Protein AF-A0A528IJ45-F1 (afdb_monomer_lite)

Radius of gyration: 24.43 Å; chains: 1; bounding box: 48×57×63 Å

Secondary structure (DSSP, 8-state):
-EESS--SSHHHHHHHHTTTTTTSS----EE---HHHHHHHHHHHHHS---HHHHHHHHHHHHHHHHHHH-SS-HHHHHHHHTT------SSSHHHH--PPEEE-HHHHHHHHHHHHHTTS---HHHHHHHHTT---HHHHHTTGGGSTTTTTTTTS-HHHHHHHHHHHHHTTSEEE-TTTT--EEE-HHHHHHHHTSS--EEE------------PPPP-----TTHHHHHHHHHHHHHHHHHHHHTTS-HHHH--HHHHHHHH--

pLDDT: mean 82.72, std 15.96, range [31.3, 97.62]

Structure (mmCIF, N/CA/C/O backbone):
data_AF-A0A528IJ45-F1
#
_entry.id   AF-A0A528IJ45-F1
#
loop_
_atom_site.group_PDB
_atom_site.id
_atom_site.type_symbol
_atom_site.label_atom_id
_atom_site.label_alt_id
_atom_site.label_comp_id
_atom_site.label_asym_id
_atom_site.label_entity_id
_atom_site.label_seq_id
_atom_site.pdbx_PDB_ins_code
_atom_site.Cartn_x
_atom_site.Cartn_y
_atom_site.Cartn_z
_atom_site.occupancy
_atom_site.B_iso_or_equiv
_atom_site.auth_seq_id
_atom_site.auth_comp_id
_atom_site.auth_asym_id
_atom_site.auth_atom_id
_atom_site.pdbx_PDB_model_num
ATOM 1 N N . VAL A 1 1 ? 15.590 -10.851 -13.378 1.00 95.25 1 VAL A N 1
ATOM 2 C CA . VAL A 1 1 ? 16.044 -10.346 -12.056 1.00 95.25 1 VAL A CA 1
ATOM 3 C C . VAL A 1 1 ? 15.093 -10.894 -11.010 1.00 95.25 1 VAL A C 1
ATOM 5 O O . VAL A 1 1 ? 13.904 -10.967 -11.293 1.00 95.25 1 VAL A O 1
ATOM 8 N N . PHE A 1 2 ? 15.600 -11.357 -9.869 1.00 96.75 2 PHE A N 1
ATOM 9 C CA . PHE A 1 2 ? 14.773 -11.985 -8.840 1.00 96.75 2 PHE A CA 1
ATOM 10 C C . PHE A 1 2 ? 15.118 -11.388 -7.477 1.00 96.75 2 PHE A C 1
ATOM 12 O O . PHE A 1 2 ? 16.262 -11.489 -7.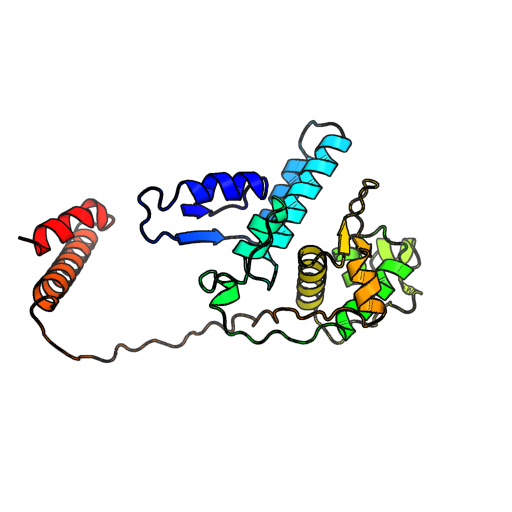037 1.00 96.75 2 PHE A O 1
ATOM 19 N N . HIS A 1 3 ? 14.132 -10.782 -6.829 1.00 95.75 3 HIS A N 1
ATOM 20 C CA . HIS A 1 3 ? 14.227 -10.220 -5.489 1.00 95.75 3 HIS A CA 1
ATOM 21 C C . HIS A 1 3 ? 13.614 -11.196 -4.490 1.00 95.75 3 HIS A C 1
ATOM 23 O O . HIS A 1 3 ? 12.405 -11.423 -4.496 1.00 95.75 3 HIS A O 1
ATOM 29 N N . THR A 1 4 ? 14.458 -11.791 -3.648 1.00 93.56 4 THR A N 1
ATOM 30 C CA . THR A 1 4 ? 14.029 -12.635 -2.519 1.00 93.56 4 THR A CA 1
ATOM 31 C C . THR A 1 4 ? 13.638 -11.825 -1.294 1.00 93.56 4 THR A C 1
ATOM 33 O O . THR A 1 4 ? 12.945 -12.341 -0.427 1.00 93.56 4 THR A O 1
ATOM 36 N N . ASP A 1 5 ? 14.072 -10.569 -1.251 1.00 88.75 5 ASP A N 1
ATOM 37 C CA . ASP A 1 5 ? 13.856 -9.636 -0.161 1.00 88.75 5 ASP A CA 1
ATOM 38 C C . ASP A 1 5 ? 13.344 -8.316 -0.730 1.00 88.75 5 ASP A C 1
ATOM 40 O O . ASP A 1 5 ? 13.743 -7.891 -1.821 1.00 88.75 5 ASP A O 1
ATOM 44 N N . LEU A 1 6 ? 12.487 -7.641 0.036 1.00 88.81 6 LEU A N 1
ATOM 45 C CA . LEU A 1 6 ? 11.930 -6.358 -0.366 1.00 88.81 6 LEU A CA 1
ATOM 46 C C . LEU A 1 6 ? 13.062 -5.321 -0.532 1.00 88.81 6 LEU A C 1
ATOM 48 O O . LEU A 1 6 ? 13.849 -5.159 0.410 1.00 88.81 6 LEU A O 1
ATOM 52 N N . PRO A 1 7 ? 13.161 -4.607 -1.669 1.00 91.31 7 PRO A N 1
ATOM 53 C CA . PRO A 1 7 ? 14.118 -3.514 -1.856 1.00 91.31 7 PRO A CA 1
ATOM 54 C C . PRO A 1 7 ? 13.969 -2.391 -0.821 1.00 91.31 7 PRO A C 1
ATOM 56 O O . PRO A 1 7 ? 12.972 -2.292 -0.110 1.00 91.31 7 PRO A O 1
ATOM 59 N N . GLY A 1 8 ? 14.972 -1.514 -0.725 1.00 86.06 8 GLY A N 1
ATOM 60 C CA . GLY A 1 8 ? 14.924 -0.373 0.203 1.00 86.06 8 GLY A CA 1
ATOM 61 C C . GLY A 1 8 ? 13.950 0.733 -0.220 1.00 86.06 8 GLY A C 1
ATOM 62 O O . GLY A 1 8 ? 13.530 1.536 0.612 1.00 86.06 8 GLY A O 1
ATOM 63 N N . SER A 1 9 ? 13.607 0.793 -1.508 1.00 88.75 9 SER A N 1
ATOM 64 C CA . SER A 1 9 ? 12.659 1.751 -2.072 1.00 88.75 9 SER A CA 1
ATOM 65 C C . SER A 1 9 ? 12.216 1.329 -3.478 1.00 88.75 9 SER A C 1
ATOM 67 O O . SER A 1 9 ? 12.785 0.406 -4.070 1.00 88.75 9 SER A O 1
ATOM 69 N N . LEU A 1 10 ? 11.214 2.021 -4.028 1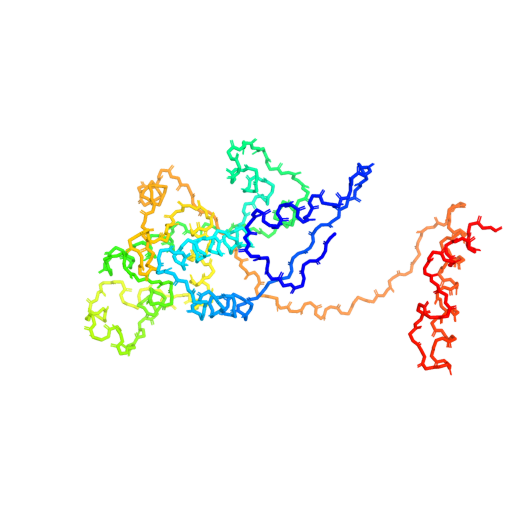.00 90.25 10 LEU A N 1
ATOM 70 C CA . LEU A 1 10 ? 10.745 1.785 -5.394 1.00 90.25 10 LEU A CA 1
ATOM 71 C C . LEU A 1 10 ? 11.790 2.191 -6.451 1.00 90.25 10 LEU A C 1
ATOM 73 O O . LEU A 1 10 ? 11.902 1.543 -7.488 1.00 90.25 10 LEU A O 1
ATOM 77 N N . GLU A 1 11 ? 12.608 3.208 -6.175 1.00 92.38 11 GLU A N 1
ATOM 78 C CA . GLU A 1 11 ? 13.719 3.626 -7.039 1.00 92.38 11 GLU A CA 1
ATOM 79 C C . GLU A 1 11 ? 14.812 2.569 -7.116 1.00 92.38 11 GLU A C 1
ATOM 81 O O . GLU A 1 11 ? 15.296 2.270 -8.208 1.00 92.38 11 GLU A O 1
ATOM 86 N N . ALA A 1 12 ? 15.190 1.993 -5.968 1.00 94.75 12 ALA A N 1
ATOM 87 C CA . ALA A 1 12 ? 16.155 0.901 -5.927 1.00 94.75 12 ALA A CA 1
ATOM 88 C C . ALA A 1 12 ? 15.645 -0.273 -6.768 1.00 94.75 12 ALA A C 1
ATOM 90 O O . ALA A 1 12 ? 16.346 -0.741 -7.666 1.00 94.75 12 ALA A O 1
ATOM 91 N N . TYR A 1 13 ? 14.377 -0.644 -6.569 1.00 95.75 13 TYR A N 1
ATOM 92 C CA . TYR A 1 13 ? 13.734 -1.681 -7.362 1.00 95.75 13 TYR A CA 1
ATOM 93 C C . TYR A 1 13 ? 13.775 -1.376 -8.866 1.00 95.75 13 TYR A C 1
ATOM 95 O O . TYR A 1 13 ? 14.201 -2.229 -9.644 1.00 95.75 13 TYR A O 1
ATOM 103 N N . TYR A 1 14 ? 13.410 -0.157 -9.282 1.00 95.12 14 TYR A N 1
ATOM 104 C CA . TYR A 1 14 ? 13.433 0.267 -10.687 1.00 95.12 14 TYR A CA 1
ATOM 105 C C . TYR A 1 14 ? 14.823 0.123 -11.323 1.00 95.12 14 TYR A C 1
ATOM 107 O O . TYR A 1 14 ? 14.972 -0.463 -12.398 1.00 95.12 14 TYR A O 1
ATOM 115 N N . GLN A 1 15 ? 15.857 0.609 -10.634 1.00 95.00 15 GLN A N 1
ATOM 116 C CA . GLN A 1 15 ? 17.243 0.533 -11.101 1.00 95.00 15 GLN A CA 1
ATOM 117 C C . GLN A 1 15 ? 17.748 -0.911 -11.197 1.00 95.00 15 GLN A C 1
ATOM 119 O O . GLN A 1 15 ? 18.498 -1.261 -12.111 1.00 95.00 15 GLN A O 1
ATOM 124 N N . GLU A 1 16 ? 17.350 -1.763 -10.255 1.00 96.38 16 GLU A N 1
ATOM 125 C CA . GLU A 1 16 ? 17.756 -3.165 -10.197 1.00 96.38 16 GLU A CA 1
ATOM 126 C C . GLU A 1 16 ? 17.096 -3.990 -11.304 1.00 96.38 16 GLU A C 1
ATOM 128 O O . GLU A 1 16 ? 17.794 -4.708 -12.029 1.00 96.38 16 GLU A O 1
ATOM 133 N N . ILE A 1 17 ? 15.779 -3.857 -11.500 1.00 96.06 17 ILE A N 1
ATOM 134 C CA . ILE A 1 17 ? 15.076 -4.584 -12.567 1.00 96.06 17 ILE A CA 1
ATOM 135 C C . ILE A 1 17 ? 15.474 -4.095 -13.962 1.00 96.06 17 ILE A C 1
ATOM 137 O O . ILE A 1 17 ? 15.534 -4.907 -14.882 1.00 96.06 17 ILE A O 1
ATOM 141 N N . GLY A 1 18 ? 15.848 -2.817 -14.116 1.00 93.62 18 GLY A N 1
ATOM 142 C CA . GLY A 1 18 ? 16.345 -2.239 -15.374 1.00 93.62 18 GLY A CA 1
ATOM 143 C C . GLY A 1 18 ? 17.693 -2.801 -15.856 1.00 93.62 18 GLY A C 1
ATOM 144 O O . GLY A 1 18 ? 18.189 -2.445 -16.927 1.00 93.62 18 GLY A O 1
ATOM 145 N N . ARG A 1 19 ? 18.325 -3.689 -15.079 1.00 94.88 19 ARG A N 1
ATOM 146 C CA . ARG A 1 19 ? 19.499 -4.464 -15.516 1.00 94.88 19 ARG A CA 1
ATOM 147 C C . ARG A 1 19 ? 19.116 -5.699 -16.335 1.00 94.88 19 ARG A C 1
ATOM 149 O O . ARG A 1 19 ? 19.976 -6.239 -17.028 1.00 94.88 19 ARG A O 1
ATOM 156 N N . ALA A 1 20 ? 17.864 -6.148 -16.259 1.00 95.81 20 ALA A N 1
ATOM 157 C CA . ALA A 1 20 ? 17.347 -7.254 -17.057 1.00 95.81 20 ALA A CA 1
ATOM 158 C C . ALA A 1 20 ? 17.106 -6.823 -18.515 1.00 95.81 20 ALA A C 1
ATOM 160 O O . ALA A 1 20 ? 16.725 -5.682 -18.759 1.00 95.81 20 ALA A O 1
ATOM 161 N N . GLY A 1 21 ? 17.299 -7.733 -19.477 1.00 93.62 21 GLY A N 1
ATOM 162 C CA . GLY A 1 21 ? 16.869 -7.522 -20.869 1.00 93.62 21 GLY A CA 1
ATOM 163 C C . GLY A 1 21 ? 17.519 -6.334 -21.587 1.00 93.62 21 GLY A C 1
ATOM 164 O O . GLY A 1 21 ? 16.913 -5.753 -22.482 1.00 93.62 21 GLY A O 1
ATOM 165 N N . ARG A 1 22 ? 18.748 -5.938 -21.213 1.00 94.88 22 ARG A N 1
ATOM 166 C CA . ARG A 1 22 ? 19.487 -4.838 -21.876 1.00 94.88 22 ARG A CA 1
ATOM 167 C C . ARG A 1 22 ? 19.817 -5.110 -23.344 1.00 94.88 22 ARG A C 1
ATOM 169 O O . ARG A 1 22 ? 20.128 -4.183 -24.081 1.00 94.88 22 ARG A O 1
ATOM 176 N N . ASP A 1 23 ? 19.756 -6.370 -23.749 1.00 94.88 23 ASP A N 1
ATOM 177 C CA . ASP A 1 23 ? 19.869 -6.819 -25.133 1.00 94.88 23 ASP A CA 1
ATOM 178 C C . ASP A 1 23 ? 18.540 -6.713 -25.908 1.00 94.88 23 ASP A C 1
ATOM 180 O O . ASP A 1 23 ? 18.471 -7.130 -27.062 1.00 94.88 23 ASP A O 1
ATOM 184 N N . GLY A 1 24 ? 17.484 -6.178 -25.284 1.00 91.94 24 GLY A N 1
ATOM 185 C CA . GLY A 1 24 ? 16.156 -6.014 -25.873 1.00 91.94 24 GLY A CA 1
ATOM 186 C C . GLY A 1 24 ? 15.321 -7.295 -25.914 1.00 91.94 24 GLY A C 1
ATOM 187 O O . GLY A 1 24 ? 14.182 -7.257 -26.380 1.00 91.94 24 GLY A O 1
ATOM 188 N N . ARG A 1 25 ? 15.847 -8.430 -25.434 1.00 94.06 25 ARG A N 1
ATOM 189 C CA . ARG A 1 25 ? 15.087 -9.683 -25.361 1.00 94.06 25 ARG A CA 1
ATOM 190 C C . ARG A 1 25 ? 14.122 -9.676 -24.179 1.00 94.06 25 ARG A C 1
ATOM 192 O O . ARG A 1 25 ? 14.297 -8.940 -23.207 1.00 94.06 25 ARG A O 1
ATOM 199 N N . ALA A 1 26 ? 13.106 -10.535 -24.262 1.00 94.69 26 ALA A N 1
ATOM 200 C CA . ALA A 1 26 ? 12.165 -10.741 -23.171 1.00 94.69 26 ALA A CA 1
ATOM 201 C C . ALA A 1 26 ? 12.910 -11.130 -21.885 1.00 94.69 26 ALA A C 1
ATOM 203 O O . ALA A 1 26 ? 13.757 -12.024 -21.882 1.00 94.69 26 ALA A O 1
ATOM 204 N N . ALA A 1 27 ? 12.584 -10.445 -20.794 1.00 96.44 27 ALA A N 1
ATOM 205 C CA . ALA A 1 27 ? 13.147 -10.702 -19.483 1.00 96.44 27 ALA A CA 1
ATOM 206 C C . ALA A 1 27 ? 12.077 -10.510 -18.411 1.00 96.44 27 ALA A C 1
ATOM 208 O O . ALA A 1 27 ? 11.167 -9.694 -18.560 1.00 96.44 27 ALA A O 1
ATOM 209 N N . GLU A 1 28 ? 12.221 -11.243 -17.312 1.00 95.75 28 GLU A N 1
ATOM 210 C CA . GLU A 1 28 ? 11.284 -11.200 -16.195 1.00 95.75 28 GLU A CA 1
ATOM 211 C C . GLU A 1 28 ? 11.932 -10.595 -14.948 1.00 95.75 28 GLU A C 1
ATOM 213 O O . GLU A 1 28 ? 13.121 -10.801 -14.652 1.00 95.75 28 GLU A O 1
ATOM 218 N N . ALA A 1 29 ? 11.119 -9.850 -14.203 1.00 96.56 29 ALA A N 1
ATOM 219 C CA . ALA A 1 29 ? 11.428 -9.358 -12.874 1.00 96.56 29 ALA A CA 1
ATOM 220 C C . ALA A 1 29 ? 10.426 -9.961 -11.889 1.00 96.56 29 ALA A C 1
ATOM 222 O O . ALA A 1 29 ? 9.222 -9.770 -12.040 1.00 96.56 29 ALA A O 1
ATOM 223 N N . HIS A 1 30 ? 10.935 -10.689 -10.900 1.00 95.12 30 HIS A N 1
ATOM 224 C CA . HIS A 1 30 ? 10.135 -11.318 -9.850 1.00 95.12 30 HIS A CA 1
ATOM 225 C C . HIS A 1 30 ? 10.503 -10.709 -8.504 1.00 95.12 30 HIS A C 1
ATOM 227 O O . HIS A 1 30 ? 11.689 -10.565 -8.212 1.00 95.12 30 HIS A O 1
ATOM 233 N N . MET A 1 31 ? 9.503 -10.398 -7.680 1.00 93.81 31 MET A N 1
ATOM 234 C CA . MET A 1 31 ? 9.696 -9.980 -6.293 1.00 93.81 31 MET A CA 1
ATOM 235 C C . MET A 1 31 ? 8.847 -10.847 -5.375 1.00 93.81 31 MET A C 1
ATOM 237 O O . MET A 1 31 ? 7.629 -10.927 -5.533 1.00 93.81 31 MET A O 1
ATOM 241 N N . LEU A 1 32 ? 9.498 -11.468 -4.398 1.00 90.56 32 LEU A N 1
ATOM 242 C CA . LEU A 1 32 ? 8.826 -12.079 -3.264 1.00 90.56 32 LEU A CA 1
ATOM 243 C C . LEU A 1 32 ? 8.774 -11.066 -2.124 1.00 90.56 32 LEU A C 1
ATOM 245 O O . LEU A 1 32 ? 9.764 -10.403 -1.824 1.00 90.56 32 LEU A O 1
ATOM 249 N N . PHE A 1 33 ? 7.609 -10.951 -1.495 1.00 86.00 33 PHE A N 1
ATOM 250 C CA . PHE A 1 33 ? 7.453 -10.168 -0.281 1.00 86.00 33 PHE A CA 1
ATOM 251 C C . PHE A 1 33 ? 6.409 -10.805 0.629 1.00 86.00 33 PHE A C 1
ATOM 253 O O . PHE A 1 33 ? 5.433 -11.412 0.179 1.00 86.00 33 PHE A O 1
ATOM 260 N N . GLY A 1 34 ? 6.604 -10.638 1.928 1.00 79.38 34 GLY A N 1
ATOM 261 C CA . GLY A 1 34 ? 5.646 -11.022 2.944 1.00 79.38 34 GLY A CA 1
ATOM 262 C C . GLY A 1 34 ? 5.571 -10.017 4.085 1.00 79.38 34 GLY A C 1
ATOM 263 O O . GLY A 1 34 ? 6.391 -9.112 4.241 1.00 79.38 34 GLY A O 1
ATOM 264 N N . LEU A 1 35 ? 4.580 -10.219 4.955 1.00 70.88 35 LEU A N 1
ATOM 265 C CA . LEU A 1 35 ? 4.408 -9.404 6.162 1.00 70.88 35 LEU A CA 1
ATOM 266 C C . LEU A 1 35 ? 5.621 -9.482 7.108 1.00 70.88 35 LEU A C 1
ATOM 268 O O . LEU A 1 35 ? 5.845 -8.555 7.886 1.00 70.88 35 LEU A O 1
ATOM 272 N N . GLY A 1 36 ? 6.380 -10.584 7.062 1.00 73.12 36 GLY A N 1
ATOM 273 C CA . GLY A 1 36 ? 7.638 -10.743 7.797 1.00 73.12 36 GLY A CA 1
ATOM 274 C C . GLY A 1 36 ? 8.696 -9.742 7.336 1.00 73.12 36 GLY A C 1
ATOM 275 O O . GLY A 1 36 ? 9.225 -9.001 8.163 1.00 73.12 36 GLY A O 1
ATOM 276 N N . ASP A 1 37 ? 8.914 -9.645 6.024 1.00 81.75 37 ASP A N 1
ATOM 277 C CA . ASP A 1 37 ? 9.911 -8.753 5.415 1.00 81.75 37 ASP A CA 1
ATOM 278 C C . ASP A 1 37 ? 9.572 -7.288 5.678 1.00 81.75 37 ASP A C 1
ATOM 280 O O . ASP A 1 37 ? 10.433 -6.499 6.063 1.00 81.75 37 ASP A O 1
ATOM 284 N N . ILE A 1 38 ? 8.287 -6.938 5.561 1.00 79.25 38 ILE A N 1
ATOM 285 C CA . ILE A 1 38 ? 7.789 -5.593 5.871 1.00 79.25 38 ILE A CA 1
ATOM 286 C C . ILE A 1 38 ? 8.085 -5.231 7.330 1.00 79.25 38 ILE A C 1
ATOM 288 O O . ILE A 1 38 ? 8.553 -4.129 7.618 1.00 79.25 38 ILE A O 1
ATOM 292 N N . ARG A 1 39 ? 7.819 -6.150 8.266 1.00 75.19 39 ARG A N 1
ATOM 293 C CA . ARG A 1 39 ? 8.072 -5.924 9.695 1.00 75.19 39 ARG A CA 1
ATOM 294 C C . ARG A 1 39 ? 9.562 -5.751 9.976 1.00 75.19 39 ARG A C 1
ATOM 296 O O . ARG A 1 39 ? 9.922 -4.816 10.683 1.00 75.19 39 ARG A O 1
ATOM 303 N N . MET A 1 40 ? 10.399 -6.621 9.413 1.00 82.25 40 MET A N 1
ATOM 304 C CA . MET A 1 40 ? 11.854 -6.537 9.548 1.00 82.25 40 MET A CA 1
ATOM 305 C C . MET A 1 40 ? 12.393 -5.217 8.993 1.00 82.25 40 MET A C 1
ATOM 307 O O . MET A 1 40 ? 13.176 -4.548 9.657 1.00 82.25 40 MET A O 1
ATOM 311 N N . ARG A 1 41 ? 11.920 -4.786 7.818 1.00 85.12 41 ARG A N 1
ATOM 312 C CA . ARG A 1 41 ? 12.311 -3.505 7.215 1.00 85.12 41 ARG A CA 1
ATOM 313 C C . ARG A 1 41 ? 11.930 -2.306 8.077 1.00 85.12 41 ARG A C 1
ATOM 315 O O . ARG A 1 41 ? 12.752 -1.411 8.234 1.00 85.12 41 ARG A O 1
ATOM 322 N N . ARG A 1 42 ? 10.725 -2.291 8.656 1.00 81.19 42 ARG A N 1
ATOM 323 C CA . ARG A 1 42 ? 10.323 -1.229 9.595 1.00 81.19 42 ARG A CA 1
ATOM 324 C C . ARG A 1 42 ? 11.227 -1.195 10.823 1.00 81.19 42 ARG A C 1
ATOM 326 O O . ARG A 1 42 ? 11.688 -0.119 11.174 1.00 81.19 42 ARG A O 1
ATOM 333 N N . LEU A 1 43 ? 11.524 -2.360 11.405 1.00 80.00 43 LEU A N 1
ATOM 334 C CA . LEU A 1 43 ? 12.428 -2.460 12.551 1.00 80.00 43 LEU A CA 1
ATOM 335 C C . LEU A 1 43 ? 13.813 -1.896 12.217 1.00 80.00 43 LEU A C 1
ATOM 337 O O . LEU A 1 43 ? 14.330 -1.086 12.970 1.00 80.00 43 LEU A O 1
ATOM 341 N N . PHE A 1 44 ? 14.376 -2.242 11.056 1.00 88.62 44 PHE A N 1
ATOM 342 C CA . PHE A 1 44 ? 15.667 -1.698 10.629 1.00 88.62 44 PHE A CA 1
ATOM 343 C C . PHE A 1 44 ? 15.661 -0.175 10.463 1.00 88.62 44 PHE A C 1
ATOM 345 O O . PHE A 1 44 ? 16.646 0.466 10.809 1.00 88.62 44 PHE A O 1
ATOM 352 N N . ILE A 1 45 ? 14.567 0.409 9.963 1.00 85.56 45 ILE A N 1
ATOM 353 C CA . ILE A 1 45 ? 14.421 1.872 9.873 1.00 85.56 45 ILE A CA 1
ATOM 354 C C . ILE A 1 45 ? 14.338 2.498 11.275 1.00 85.56 45 ILE A C 1
ATOM 356 O O . ILE A 1 45 ? 14.882 3.576 11.516 1.00 85.56 45 ILE A O 1
ATOM 360 N N . ASP A 1 46 ? 13.650 1.837 12.205 1.00 81.81 46 ASP A N 1
ATOM 361 C CA . ASP A 1 46 ? 13.477 2.329 13.572 1.00 81.81 46 ASP A CA 1
ATOM 362 C C . ASP A 1 46 ? 14.764 2.215 14.405 1.00 81.81 46 ASP A C 1
ATOM 364 O O . ASP A 1 46 ? 15.048 3.122 15.191 1.00 81.81 46 ASP A O 1
ATOM 368 N N . ASP A 1 47 ? 15.561 1.167 14.187 1.00 89.69 47 ASP A N 1
ATOM 369 C CA . ASP A 1 47 ? 16.845 0.918 14.858 1.00 89.69 47 ASP A CA 1
ATOM 370 C C . ASP A 1 47 ? 18.001 1.754 14.281 1.00 89.69 47 ASP A C 1
ATOM 372 O O . ASP A 1 47 ? 19.049 1.883 14.914 1.00 89.69 47 ASP A O 1
ATOM 376 N N . GLU A 1 48 ? 17.831 2.344 13.094 1.00 90.88 48 GLU A N 1
ATOM 377 C CA . GLU A 1 48 ? 18.846 3.188 12.463 1.00 90.88 48 GLU A CA 1
ATOM 378 C C . GLU A 1 48 ? 19.188 4.394 13.356 1.00 90.88 48 GLU A C 1
ATOM 380 O O . GLU A 1 48 ? 18.297 5.082 13.860 1.00 90.88 48 GLU A O 1
ATOM 385 N N . ASP A 1 49 ? 20.471 4.704 13.553 1.00 93.75 49 ASP A N 1
ATOM 386 C CA . ASP A 1 49 ? 20.880 5.910 14.286 1.00 93.75 49 ASP A CA 1
ATOM 387 C C . ASP A 1 49 ? 20.779 7.143 13.376 1.00 93.75 49 ASP A C 1
ATOM 389 O O . ASP A 1 49 ? 21.759 7.653 12.833 1.00 93.75 49 ASP A O 1
ATOM 393 N N . ALA A 1 50 ? 19.541 7.569 13.129 1.00 91.75 50 ALA A N 1
ATOM 394 C CA . ALA A 1 50 ? 19.216 8.664 12.230 1.00 91.75 50 ALA A CA 1
ATOM 395 C C . ALA A 1 50 ? 18.196 9.633 12.855 1.00 91.75 50 ALA A C 1
ATOM 397 O O . ALA A 1 50 ? 17.330 9.219 13.636 1.00 91.75 50 ALA A O 1
ATOM 398 N N . PRO A 1 51 ? 18.224 10.927 12.475 1.00 92.12 51 PRO A N 1
ATOM 399 C CA . PRO A 1 51 ? 17.222 11.891 12.916 1.00 92.12 51 PRO A CA 1
ATOM 400 C C . PRO A 1 51 ? 15.801 11.425 12.584 1.00 92.12 51 PRO A C 1
ATOM 402 O O . PRO A 1 51 ? 15.565 10.821 11.536 1.00 92.12 51 PRO A O 1
ATOM 405 N N . ALA A 1 52 ? 14.825 11.787 13.422 1.00 77.69 52 ALA A N 1
ATOM 406 C CA . ALA A 1 52 ? 13.426 11.382 13.243 1.00 77.69 52 ALA A CA 1
ATOM 407 C C . ALA A 1 52 ? 12.878 11.702 11.840 1.00 77.69 52 ALA A C 1
ATOM 409 O O . ALA A 1 52 ? 12.112 10.931 11.271 1.00 77.69 52 ALA A O 1
ATOM 410 N N . GLU A 1 53 ? 13.297 12.819 11.244 1.00 78.62 53 GLU A N 1
ATOM 411 C CA . GLU A 1 53 ? 12.911 13.185 9.881 1.00 78.62 53 GLU A CA 1
ATOM 412 C C . GLU A 1 53 ? 13.441 12.212 8.818 1.00 78.62 53 GLU A C 1
ATOM 414 O O . GLU A 1 53 ? 12.727 11.886 7.871 1.00 78.62 53 GLU A O 1
ATOM 419 N N . HIS A 1 54 ? 14.663 11.704 8.989 1.00 82.50 54 HIS A N 1
ATOM 420 C CA . HIS A 1 54 ? 15.227 10.695 8.100 1.00 82.50 54 HIS A CA 1
ATOM 421 C C . HIS A 1 54 ? 14.414 9.400 8.172 1.00 82.50 54 HIS A C 1
ATOM 423 O O . HIS A 1 54 ? 13.982 8.897 7.134 1.00 82.50 54 HIS A O 1
ATOM 429 N N . LYS A 1 55 ? 14.131 8.920 9.390 1.00 78.06 55 LYS A N 1
ATOM 430 C CA . LYS A 1 55 ? 13.307 7.723 9.614 1.00 78.06 55 LYS A CA 1
ATOM 431 C C . LYS A 1 55 ? 11.925 7.866 8.986 1.00 78.06 55 LYS A C 1
ATOM 433 O O . LYS A 1 55 ? 11.463 6.960 8.302 1.00 78.06 55 LYS A O 1
ATOM 438 N N . ARG A 1 56 ? 11.291 9.037 9.126 1.00 71.69 56 ARG A N 1
ATOM 439 C CA . ARG A 1 56 ? 10.002 9.337 8.474 1.00 71.69 56 ARG A CA 1
ATOM 440 C C . ARG A 1 56 ? 10.067 9.207 6.957 1.00 71.69 56 ARG A C 1
ATOM 442 O O . ARG A 1 56 ? 9.198 8.571 6.369 1.00 71.69 56 ARG A O 1
ATOM 449 N N . ARG A 1 57 ? 11.100 9.768 6.318 1.00 76.69 57 ARG A N 1
ATOM 450 C CA . ARG A 1 57 ? 11.291 9.624 4.865 1.00 76.69 57 ARG A CA 1
ATOM 451 C C . ARG A 1 57 ? 11.536 8.170 4.463 1.00 76.69 57 ARG A C 1
ATOM 453 O O . ARG A 1 57 ? 11.014 7.733 3.442 1.00 76.69 57 ARG A O 1
ATOM 460 N N . ALA A 1 58 ? 12.309 7.422 5.249 1.00 81.31 58 ALA A N 1
ATOM 461 C CA . ALA A 1 58 ? 12.571 6.009 4.994 1.00 81.31 58 ALA A CA 1
ATOM 462 C C . ALA A 1 58 ? 11.295 5.156 5.098 1.00 81.31 58 ALA A C 1
ATOM 464 O O . ALA A 1 58 ? 11.028 4.370 4.189 1.00 81.31 58 ALA A O 1
ATOM 465 N N . HIS A 1 59 ? 10.466 5.378 6.125 1.00 76.12 59 HIS A N 1
ATOM 466 C CA . HIS A 1 59 ? 9.137 4.764 6.233 1.00 76.12 59 HIS A CA 1
ATOM 467 C C . HIS A 1 59 ? 8.256 5.118 5.036 1.00 76.12 59 HIS A C 1
ATOM 469 O O . HIS A 1 59 ? 7.708 4.216 4.416 1.00 76.12 59 HIS A O 1
ATOM 475 N N . GLY A 1 60 ? 8.210 6.391 4.630 1.00 70.38 60 GLY A N 1
ATOM 476 C CA . GLY A 1 60 ? 7.447 6.811 3.451 1.00 70.38 60 GLY A CA 1
ATOM 477 C C . GLY A 1 60 ? 7.863 6.084 2.165 1.00 70.38 60 GLY A C 1
ATOM 478 O O . GLY A 1 60 ? 7.008 5.627 1.413 1.00 70.38 60 GLY A O 1
ATOM 479 N N . ARG A 1 61 ? 9.170 5.897 1.927 1.00 80.69 61 ARG A N 1
ATOM 480 C CA . ARG A 1 61 ? 9.665 5.118 0.773 1.00 80.69 61 ARG A CA 1
ATOM 481 C C . ARG A 1 61 ? 9.281 3.643 0.848 1.00 80.69 61 ARG A C 1
ATOM 483 O O . ARG A 1 61 ? 8.902 3.063 -0.169 1.00 80.69 61 ARG A O 1
ATOM 490 N N . LEU A 1 62 ? 9.394 3.041 2.032 1.00 82.06 62 LEU A N 1
ATOM 491 C CA . LEU A 1 62 ? 8.975 1.661 2.259 1.00 82.06 62 LEU A CA 1
ATOM 492 C C . LEU A 1 62 ? 7.476 1.506 1.989 1.00 82.06 62 LEU A C 1
ATOM 494 O O . LEU A 1 62 ? 7.063 0.562 1.325 1.00 82.06 62 LEU A O 1
ATOM 498 N N . ASP A 1 63 ? 6.671 2.452 2.452 1.00 72.12 63 ASP A N 1
ATOM 499 C CA . ASP A 1 63 ? 5.230 2.436 2.261 1.00 72.12 63 ASP A CA 1
ATOM 500 C C . ASP A 1 63 ? 4.828 2.595 0.787 1.00 72.12 63 ASP A C 1
ATOM 502 O O . ASP A 1 63 ? 3.946 1.878 0.316 1.00 72.12 63 ASP A O 1
ATOM 506 N N . THR A 1 64 ? 5.522 3.443 0.023 1.00 77.62 64 THR A N 1
ATOM 507 C CA . THR A 1 64 ? 5.370 3.514 -1.440 1.00 77.62 64 THR A CA 1
ATOM 508 C C . THR A 1 64 ? 5.671 2.170 -2.104 1.00 77.62 64 THR A C 1
ATOM 510 O O . THR A 1 64 ? 4.921 1.723 -2.972 1.00 77.62 64 THR A O 1
ATOM 513 N N . LEU A 1 65 ? 6.756 1.502 -1.701 1.00 88.00 65 LEU A N 1
ATOM 514 C CA . LEU A 1 65 ? 7.130 0.198 -2.246 1.00 88.00 65 LEU A CA 1
ATOM 515 C C . LEU A 1 65 ? 6.104 -0.887 -1.891 1.00 88.00 65 LEU A C 1
ATOM 517 O O . LEU A 1 65 ? 5.747 -1.698 -2.742 1.00 88.00 65 LEU A O 1
ATOM 521 N N . ILE A 1 66 ? 5.588 -0.876 -0.662 1.00 82.44 66 ILE A N 1
ATOM 522 C CA . ILE A 1 66 ? 4.489 -1.752 -0.236 1.00 82.44 66 ILE A CA 1
ATOM 523 C C . ILE A 1 66 ? 3.249 -1.483 -1.095 1.00 82.44 66 ILE A C 1
ATOM 525 O O . ILE A 1 66 ? 2.670 -2.420 -1.642 1.00 82.44 66 ILE A O 1
ATOM 529 N N . GLY A 1 67 ? 2.902 -0.212 -1.310 1.00 77.38 67 GLY A N 1
ATOM 530 C CA . GLY A 1 67 ? 1.815 0.178 -2.203 1.00 77.38 67 GLY A CA 1
ATOM 531 C C . GLY A 1 67 ? 2.008 -0.357 -3.625 1.00 77.38 67 GLY A C 1
ATOM 532 O O . GLY A 1 67 ? 1.086 -0.927 -4.208 1.00 77.38 67 GLY A O 1
ATOM 533 N N . TYR A 1 68 ? 3.225 -0.275 -4.166 1.00 87.44 68 TYR A N 1
ATOM 534 C CA . TYR A 1 68 ? 3.559 -0.879 -5.456 1.00 87.44 68 TYR A CA 1
ATOM 535 C C . TYR A 1 68 ? 3.346 -2.396 -5.471 1.00 87.44 68 TYR A C 1
ATOM 537 O O . TYR A 1 68 ? 2.841 -2.914 -6.464 1.00 87.44 68 TYR A O 1
ATOM 545 N N . CYS A 1 69 ? 3.703 -3.107 -4.400 1.00 86.56 69 CYS A N 1
ATOM 546 C CA . CYS A 1 69 ? 3.546 -4.561 -4.303 1.00 86.56 69 CYS A CA 1
ATOM 547 C C . CYS A 1 69 ? 2.073 -4.984 -4.207 1.00 86.56 69 CYS A C 1
ATOM 549 O O . CYS A 1 69 ? 1.678 -6.027 -4.731 1.00 86.56 69 CYS A O 1
ATOM 551 N N . GLU A 1 70 ? 1.238 -4.152 -3.594 1.00 79.81 70 GLU A N 1
ATOM 552 C CA . GLU A 1 70 ? -0.133 -4.512 -3.222 1.00 79.81 70 GLU A CA 1
ATOM 553 C C . GLU A 1 70 ? -1.196 -3.927 -4.148 1.00 79.81 70 GLU A C 1
ATOM 555 O O . GLU A 1 70 ? -2.351 -4.339 -4.088 1.00 79.81 70 GLU A O 1
ATOM 560 N N . THR A 1 71 ? -0.820 -3.002 -5.031 1.00 80.38 71 THR A N 1
ATOM 561 C CA . THR A 1 71 ? -1.732 -2.445 -6.032 1.00 80.38 71 THR A CA 1
ATOM 562 C C . THR A 1 71 ? -2.328 -3.527 -6.931 1.00 80.38 71 THR A C 1
ATOM 564 O O . THR A 1 71 ? -1.653 -4.475 -7.335 1.00 80.38 71 THR A O 1
ATOM 567 N N . ALA A 1 72 ? -3.593 -3.335 -7.291 1.00 79.94 72 ALA A N 1
ATOM 568 C CA . ALA A 1 72 ? -4.288 -4.117 -8.306 1.00 79.94 72 ALA A CA 1
ATOM 569 C C . ALA A 1 72 ? -4.130 -3.518 -9.721 1.00 79.94 72 ALA A C 1
ATOM 571 O O . ALA A 1 72 ? -4.550 -4.122 -10.701 1.00 79.94 72 ALA A O 1
ATOM 572 N N . GLN A 1 73 ? -3.535 -2.325 -9.839 1.00 82.56 73 GLN A N 1
ATOM 573 C CA . GLN A 1 73 ? -3.326 -1.644 -11.120 1.00 82.56 73 GLN A CA 1
ATOM 574 C C . GLN A 1 73 ? -2.106 -2.201 -11.861 1.00 82.56 73 GLN A C 1
ATOM 576 O O . GLN A 1 73 ? -1.238 -2.843 -11.272 1.00 82.56 73 GLN A O 1
ATOM 581 N N . CYS A 1 74 ? -1.987 -1.910 -13.157 1.00 90.12 74 CYS A N 1
ATOM 582 C CA . CYS A 1 74 ? -0.813 -2.283 -13.944 1.00 90.12 74 CYS A CA 1
ATOM 583 C C . CYS A 1 74 ? 0.490 -1.831 -13.259 1.00 90.12 74 CYS A C 1
ATOM 585 O O . CYS A 1 74 ? 0.712 -0.635 -13.045 1.00 90.12 74 CYS A O 1
ATOM 587 N N . ARG A 1 75 ? 1.401 -2.778 -12.998 1.00 93.31 75 ARG A N 1
ATOM 588 C CA . ARG A 1 75 ? 2.704 -2.504 -12.370 1.00 93.31 75 ARG A CA 1
ATOM 589 C C . ARG A 1 75 ? 3.484 -1.423 -13.114 1.00 93.31 75 ARG A C 1
ATOM 591 O O . ARG A 1 75 ? 4.076 -0.555 -12.486 1.00 93.31 75 ARG A O 1
ATOM 598 N N . ARG A 1 76 ? 3.473 -1.455 -14.453 1.00 94.75 76 ARG A N 1
ATOM 599 C CA . ARG A 1 76 ? 4.187 -0.473 -15.286 1.00 94.75 76 ARG A CA 1
ATOM 600 C C . ARG A 1 76 ? 3.595 0.927 -15.148 1.00 94.75 76 ARG A C 1
ATOM 602 O O . ARG A 1 76 ? 4.358 1.879 -15.092 1.00 94.75 76 ARG A O 1
ATOM 609 N N . GLN A 1 77 ? 2.270 1.049 -15.077 1.00 92.06 77 GLN A N 1
ATOM 610 C CA . GLN A 1 77 ? 1.625 2.353 -14.908 1.00 92.06 77 GLN A CA 1
ATOM 611 C C . GLN A 1 77 ? 2.012 2.988 -13.575 1.00 92.06 77 GLN A C 1
ATOM 613 O O . GLN A 1 77 ? 2.385 4.152 -13.554 1.00 92.06 77 GLN A O 1
ATOM 618 N N . ILE A 1 78 ? 1.986 2.216 -12.485 1.00 88.56 78 ILE A N 1
ATOM 619 C CA . ILE A 1 78 ? 2.392 2.712 -11.164 1.00 88.56 78 ILE A CA 1
ATOM 620 C C . ILE A 1 78 ? 3.873 3.093 -11.153 1.00 88.56 78 ILE A C 1
ATOM 622 O O . ILE A 1 78 ? 4.233 4.160 -10.667 1.00 88.56 78 ILE A O 1
ATOM 626 N N . LEU A 1 79 ? 4.727 2.235 -11.712 1.00 92.50 79 LEU A N 1
ATOM 627 C CA . LEU A 1 79 ? 6.170 2.450 -11.732 1.00 92.50 79 LEU A CA 1
ATOM 628 C C . LEU A 1 79 ? 6.558 3.699 -12.532 1.00 92.50 79 LEU A C 1
ATOM 630 O O . LEU A 1 79 ? 7.363 4.484 -12.055 1.00 92.50 79 LEU A O 1
ATOM 634 N N . LEU A 1 80 ? 5.968 3.904 -13.712 1.00 89.88 80 LEU A N 1
ATOM 635 C CA . LEU A 1 80 ? 6.196 5.100 -14.531 1.00 89.88 80 LEU A CA 1
ATOM 636 C C . LEU A 1 80 ? 5.552 6.344 -13.905 1.00 89.88 80 LEU A C 1
ATOM 638 O O . LEU A 1 80 ? 6.191 7.391 -13.825 1.00 89.88 80 LEU A O 1
ATOM 642 N N . GLY A 1 81 ? 4.341 6.205 -13.359 1.00 84.69 81 GLY A N 1
ATOM 643 C CA . GLY A 1 81 ? 3.639 7.282 -12.661 1.00 84.69 81 GLY A CA 1
ATOM 644 C C . GLY A 1 81 ? 4.422 7.820 -11.467 1.00 84.69 81 GLY A C 1
ATOM 645 O O . GLY A 1 81 ? 4.429 9.026 -11.237 1.00 84.69 81 GLY A O 1
ATOM 646 N N . TYR A 1 82 ? 5.154 6.952 -10.761 1.00 83.31 82 TYR A N 1
ATOM 647 C CA . TYR A 1 82 ? 6.064 7.358 -9.690 1.00 83.31 82 TYR A CA 1
ATOM 648 C C . TYR A 1 82 ? 7.145 8.345 -10.161 1.00 83.31 82 TYR A C 1
ATOM 650 O O . TYR A 1 82 ? 7.519 9.250 -9.418 1.00 83.31 82 TYR A O 1
ATOM 658 N N . PHE A 1 83 ? 7.610 8.213 -11.405 1.00 85.75 83 PHE A N 1
ATOM 659 C CA . PHE A 1 83 ? 8.591 9.109 -12.026 1.00 85.75 83 PHE A CA 1
ATOM 660 C C . PHE A 1 83 ? 7.949 10.252 -12.831 1.00 85.75 83 PHE A C 1
ATOM 662 O O . PHE A 1 83 ? 8.643 10.960 -13.557 1.00 85.75 83 PHE A O 1
ATOM 669 N N . GLY A 1 84 ? 6.636 10.465 -12.690 1.00 81.44 84 GLY A N 1
ATOM 670 C CA . GLY A 1 84 ? 5.904 11.519 -13.394 1.00 81.44 84 GLY A CA 1
ATOM 671 C C . GLY A 1 84 ? 5.555 11.184 -14.846 1.00 81.44 84 GLY A C 1
ATOM 672 O O . GLY A 1 84 ? 5.132 12.067 -15.590 1.00 81.44 84 GLY A O 1
ATOM 673 N N . GLU A 1 85 ? 5.702 9.925 -15.260 1.00 88.62 85 GLU A N 1
ATOM 674 C CA . GLU A 1 85 ? 5.362 9.462 -16.604 1.00 88.62 85 GLU A CA 1
ATOM 675 C C . GLU A 1 85 ? 3.973 8.812 -16.637 1.00 88.62 85 GLU A C 1
ATOM 677 O O . GLU A 1 85 ? 3.616 7.991 -15.792 1.00 88.62 85 GLU A O 1
ATOM 682 N N . SER A 1 86 ? 3.176 9.144 -17.653 1.00 86.44 86 SER A N 1
ATOM 683 C CA . SER A 1 86 ? 1.874 8.507 -17.875 1.00 86.44 86 SER A CA 1
ATOM 684 C C . SER A 1 86 ? 2.002 7.329 -18.838 1.00 86.44 86 SER A C 1
ATOM 686 O O . SER A 1 86 ? 2.749 7.382 -19.814 1.00 86.44 86 SER A O 1
ATOM 688 N N . ALA A 1 87 ? 1.265 6.250 -18.575 1.00 89.81 87 ALA A N 1
ATOM 689 C CA . ALA A 1 87 ? 1.263 5.068 -19.426 1.00 89.81 87 ALA A CA 1
ATOM 690 C C . ALA A 1 87 ? -0.111 4.399 -19.448 1.00 89.81 87 ALA A C 1
ATOM 692 O O . ALA A 1 87 ? -0.878 4.495 -18.491 1.00 89.81 87 ALA A O 1
ATOM 693 N N . MET A 1 88 ? -0.394 3.668 -20.525 1.00 92.88 88 MET A N 1
ATOM 694 C CA . MET A 1 88 ? -1.532 2.747 -20.608 1.00 92.88 88 MET A CA 1
ATOM 695 C C . MET A 1 88 ? -1.205 1.407 -19.916 1.00 92.88 88 MET A C 1
ATOM 697 O O . MET A 1 88 ? -0.026 1.121 -19.658 1.00 92.88 88 MET A O 1
ATOM 701 N N . PRO A 1 89 ? -2.206 0.561 -19.596 1.00 91.94 89 PRO A N 1
ATOM 702 C CA . PRO A 1 89 ? -1.960 -0.774 -19.051 1.00 91.94 89 PRO A CA 1
ATOM 703 C C . PRO A 1 89 ? -1.039 -1.583 -19.973 1.00 91.94 89 PRO A C 1
ATOM 705 O O . PRO A 1 89 ? -1.179 -1.540 -21.192 1.00 91.94 89 PRO A O 1
ATOM 708 N N . CYS A 1 90 ? -0.066 -2.305 -19.410 1.00 94.44 90 CYS A N 1
ATOM 709 C CA . CYS A 1 90 ? 1.035 -2.850 -20.209 1.00 94.44 90 CYS A CA 1
ATOM 710 C C . CYS A 1 90 ? 0.741 -4.197 -20.869 1.00 94.44 90 CYS A C 1
ATOM 712 O O . CYS A 1 90 ? 1.530 -4.619 -21.710 1.00 94.44 90 CYS A O 1
ATOM 714 N N . GLY A 1 91 ? -0.308 -4.906 -20.440 1.00 94.12 91 GLY A N 1
ATOM 715 C CA . GLY A 1 91 ? -0.632 -6.245 -20.941 1.00 94.12 91 GLY A CA 1
ATOM 716 C C . GLY A 1 91 ? 0.409 -7.331 -20.625 1.00 94.12 91 GLY A C 1
ATOM 717 O O . GLY A 1 91 ? 0.290 -8.429 -21.144 1.00 94.12 91 GLY A O 1
ATOM 718 N N . ASN A 1 92 ? 1.434 -7.038 -19.810 1.00 95.62 92 ASN A N 1
ATOM 719 C CA . ASN A 1 92 ? 2.602 -7.914 -19.623 1.00 95.62 92 ASN A CA 1
ATOM 720 C C . ASN A 1 92 ? 3.152 -7.940 -18.181 1.00 95.62 92 ASN A C 1
ATOM 722 O O . ASN A 1 92 ? 4.295 -8.325 -17.955 1.00 95.62 92 ASN A O 1
ATOM 726 N N . CYS A 1 93 ? 2.393 -7.456 -17.197 1.00 94.69 93 CYS A N 1
ATOM 727 C CA . CYS A 1 93 ? 2.721 -7.635 -15.778 1.00 94.69 93 CYS A CA 1
ATOM 728 C C . CYS A 1 93 ? 1.726 -8.596 -15.138 1.00 94.69 93 CYS A C 1
ATOM 730 O O . CYS A 1 93 ? 0.641 -8.791 -15.681 1.00 94.69 93 CYS A O 1
ATOM 732 N N . ASP A 1 94 ? 2.073 -9.146 -13.979 1.00 91.31 94 ASP A N 1
ATOM 733 C CA . ASP A 1 94 ? 1.212 -10.038 -13.201 1.00 91.31 94 ASP A CA 1
ATOM 734 C C . ASP A 1 94 ? -0.212 -9.485 -13.049 1.00 91.31 94 ASP A C 1
ATOM 736 O O . ASP A 1 94 ? -1.162 -10.190 -13.353 1.00 91.31 94 ASP A O 1
ATOM 740 N N . ASN A 1 95 ? -0.372 -8.199 -12.729 1.00 88.19 95 ASN A N 1
ATOM 741 C CA . ASN A 1 95 ? -1.699 -7.584 -12.606 1.00 88.19 95 ASN A CA 1
ATOM 742 C C . ASN A 1 95 ? -2.469 -7.455 -13.932 1.00 88.19 95 ASN A C 1
ATOM 744 O O . ASN A 1 95 ? -3.691 -7.447 -13.920 1.00 88.19 95 ASN A O 1
ATOM 748 N N . CYS A 1 96 ? -1.789 -7.325 -15.076 1.00 89.06 96 CYS A N 1
ATOM 749 C CA . CYS A 1 96 ? -2.464 -7.305 -16.380 1.00 89.06 96 CYS A CA 1
ATOM 750 C C . CYS A 1 96 ? -2.776 -8.713 -16.905 1.00 89.06 96 CYS A C 1
ATOM 752 O O . CYS A 1 96 ? -3.638 -8.854 -17.767 1.00 89.06 96 CYS A O 1
ATOM 754 N N . LEU A 1 97 ? -2.028 -9.720 -16.449 1.00 90.00 97 LEU A N 1
ATOM 755 C CA . LEU A 1 97 ? -2.163 -11.112 -16.876 1.00 90.00 97 LEU A CA 1
ATOM 756 C C . LEU A 1 97 ? -3.113 -11.906 -15.966 1.00 90.00 97 LEU A C 1
ATOM 758 O O . LEU A 1 97 ? -3.705 -12.891 -16.408 1.00 90.00 97 LEU A O 1
ATOM 762 N N . ASP A 1 98 ? -3.261 -11.489 -14.708 1.00 80.56 98 ASP A N 1
ATOM 763 C CA . ASP A 1 98 ? -4.197 -12.064 -13.750 1.00 80.56 98 ASP A CA 1
ATOM 764 C C . ASP A 1 98 ? -5.639 -11.689 -14.121 1.00 80.56 98 ASP A C 1
ATOM 766 O O . ASP A 1 98 ? -6.011 -10.520 -14.166 1.00 80.56 98 ASP A O 1
ATOM 770 N N . GLN A 1 99 ? -6.457 -12.707 -14.386 1.00 68.38 99 GLN A N 1
ATOM 771 C CA . GLN A 1 99 ? -7.873 -12.559 -14.732 1.00 68.38 99 GLN A CA 1
ATOM 772 C C . GLN A 1 99 ? -8.781 -12.565 -13.494 1.00 68.38 99 GLN A C 1
ATOM 774 O O . GLN A 1 99 ? -10.005 -12.630 -13.633 1.00 68.38 99 GLN A O 1
ATOM 779 N N . THR A 1 100 ? -8.210 -12.555 -12.282 1.00 71.81 100 THR A N 1
ATOM 780 C CA . THR A 1 100 ? -8.993 -12.493 -11.046 1.00 71.81 100 THR A CA 1
ATOM 781 C C . THR A 1 100 ? -9.879 -11.248 -11.086 1.00 71.81 100 THR A C 1
ATOM 783 O O . THR A 1 100 ? -9.360 -10.137 -11.202 1.00 71.81 100 THR A O 1
ATOM 786 N N . PRO A 1 101 ? -11.210 -11.403 -10.986 1.00 66.12 101 PRO A N 1
ATOM 787 C CA . PRO A 1 101 ? -12.106 -10.267 -11.053 1.00 66.12 101 PRO A CA 1
ATOM 788 C C . PRO A 1 101 ? -11.823 -9.320 -9.889 1.00 66.12 101 PRO A C 1
ATOM 790 O O . PRO A 1 101 ? -11.714 -9.735 -8.730 1.00 66.12 101 PRO A O 1
ATOM 793 N N . HIS A 1 102 ? -11.722 -8.034 -10.205 1.00 78.38 102 HIS A N 1
ATOM 794 C CA . HIS A 1 102 ? -11.756 -7.006 -9.184 1.00 78.38 102 HIS A CA 1
ATOM 795 C C . HIS A 1 102 ? -13.174 -6.925 -8.619 1.00 78.38 102 HIS A C 1
ATOM 797 O O . HIS A 1 102 ? -14.152 -6.955 -9.369 1.00 78.38 102 HIS A O 1
ATOM 803 N N . ALA A 1 103 ? -13.283 -6.831 -7.299 1.00 83.00 103 ALA A N 1
ATOM 804 C CA . ALA A 1 103 ? -14.548 -6.517 -6.658 1.00 83.00 103 ALA A CA 1
ATOM 805 C C . ALA A 1 103 ? -14.686 -5.000 -6.526 1.00 83.00 103 ALA A C 1
ATOM 807 O O . ALA A 1 103 ? -13.694 -4.289 -6.336 1.00 83.00 103 ALA A O 1
ATOM 808 N N . ASP A 1 104 ? -15.924 -4.521 -6.600 1.00 88.00 104 ASP A N 1
ATOM 809 C CA . ASP A 1 104 ? -16.273 -3.197 -6.095 1.00 88.00 104 ASP A CA 1
ATOM 810 C C . ASP A 1 104 ? -15.969 -3.156 -4.591 1.00 88.00 104 ASP A C 1
ATOM 812 O O . ASP A 1 104 ? -16.389 -4.044 -3.846 1.00 88.00 104 ASP A O 1
ATOM 816 N N . GLY A 1 105 ? -15.171 -2.174 -4.174 1.00 90.25 105 GLY A N 1
ATOM 817 C CA . GLY A 1 105 ? -14.801 -1.952 -2.779 1.00 90.25 105 GLY A CA 1
ATOM 818 C C . GLY A 1 105 ? -15.237 -0.597 -2.246 1.00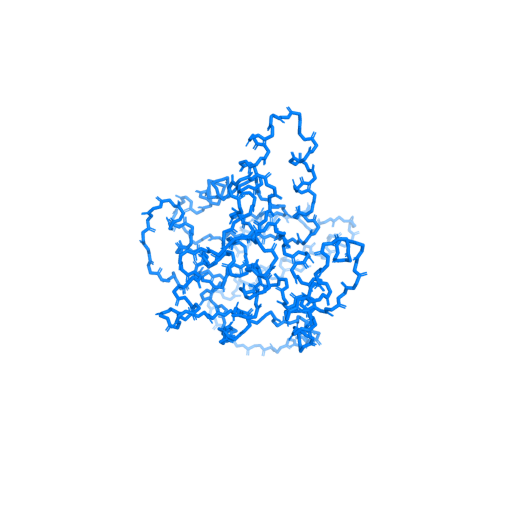 90.25 105 GLY A C 1
ATOM 819 O O . GLY A 1 105 ? -14.733 -0.182 -1.204 1.00 90.25 105 GLY A O 1
ATOM 820 N N . GLU A 1 106 ? -16.100 0.141 -2.948 1.00 92.75 106 GLU A N 1
ATOM 821 C CA . GLU A 1 106 ? -16.510 1.483 -2.530 1.00 92.75 106 GLU A CA 1
ATOM 822 C C . GLU A 1 106 ? -17.199 1.482 -1.160 1.00 92.75 106 GLU A C 1
ATOM 824 O O . GLU A 1 106 ? -16.969 2.376 -0.341 1.00 92.75 106 GLU A O 1
ATOM 829 N N . GLY A 1 107 ? -18.037 0.475 -0.889 1.00 93.44 107 GLY A N 1
ATOM 830 C CA . GLY A 1 107 ? -18.722 0.324 0.395 1.00 93.44 107 GLY A CA 1
ATOM 831 C C . GLY A 1 107 ? -17.733 0.152 1.547 1.00 93.44 107 GLY A C 1
ATOM 832 O O . GLY A 1 107 ? -17.757 0.901 2.526 1.00 93.44 107 GLY A O 1
ATOM 833 N N . GLU A 1 108 ? -16.809 -0.789 1.402 1.00 94.69 108 GLU A N 1
ATOM 834 C CA . GLU A 1 108 ? -15.738 -1.041 2.357 1.00 94.69 108 GLU A CA 1
ATOM 835 C C . GLU A 1 108 ? -14.798 0.160 2.509 1.00 94.69 108 GLU A C 1
ATOM 837 O O . GLU A 1 108 ? -14.392 0.482 3.627 1.00 94.69 108 GLU A O 1
ATOM 842 N N . ALA A 1 109 ? -14.481 0.860 1.418 1.00 95.31 109 ALA A N 1
ATOM 843 C CA . ALA A 1 109 ? -13.659 2.063 1.455 1.00 95.31 109 ALA A CA 1
ATOM 844 C C . ALA A 1 109 ? -14.313 3.162 2.303 1.00 95.31 109 ALA A C 1
ATOM 846 O O . ALA A 1 109 ? -13.654 3.736 3.170 1.00 95.31 109 ALA A O 1
ATOM 847 N N . ARG A 1 110 ? -15.624 3.399 2.144 1.00 95.94 110 ARG A N 1
ATOM 848 C CA . ARG A 1 110 ? -16.374 4.359 2.975 1.00 95.94 110 ARG A CA 1
ATOM 849 C C . ARG A 1 110 ? -16.370 3.967 4.457 1.00 95.94 110 ARG A C 1
ATOM 851 O O . ARG A 1 110 ? -16.222 4.843 5.309 1.00 95.94 110 ARG A O 1
ATOM 858 N N . ILE A 1 111 ? -16.466 2.672 4.776 1.00 96.75 111 ILE A N 1
ATOM 859 C CA . ILE A 1 111 ? -16.349 2.165 6.158 1.00 96.75 111 ILE A CA 1
ATOM 860 C C . ILE A 1 111 ? -14.959 2.477 6.738 1.00 96.75 111 ILE A C 1
ATOM 862 O O . ILE A 1 111 ? -14.850 2.983 7.858 1.00 96.75 111 ILE A O 1
ATOM 866 N N . VAL A 1 112 ? -13.894 2.233 5.968 1.00 97.12 112 VAL A N 1
ATOM 867 C CA . VAL A 1 112 ? -12.517 2.561 6.368 1.00 97.12 112 VAL A CA 1
ATOM 868 C C . VAL A 1 112 ? -12.347 4.068 6.575 1.00 97.12 112 VAL A C 1
ATOM 870 O O . VAL A 1 112 ? -11.796 4.485 7.594 1.00 97.12 112 VAL A O 1
ATOM 873 N N . PHE A 1 113 ? -12.839 4.893 5.649 1.00 97.19 113 PHE A N 1
ATOM 874 C CA . PHE A 1 113 ? -12.741 6.352 5.735 1.00 97.19 113 PHE A CA 1
ATOM 875 C C . PHE A 1 113 ? -13.476 6.905 6.954 1.00 97.19 113 PHE A C 1
ATOM 877 O O . PHE A 1 113 ? -12.931 7.755 7.655 1.00 97.19 113 PHE A O 1
ATOM 884 N N . ALA A 1 114 ? -14.665 6.382 7.266 1.00 96.94 114 ALA A N 1
ATOM 885 C CA . ALA A 1 114 ? -15.401 6.764 8.466 1.00 96.94 114 ALA A CA 1
ATOM 886 C C . ALA A 1 114 ? -14.591 6.486 9.744 1.00 96.94 114 ALA A C 1
ATOM 888 O O . ALA A 1 114 ? -14.498 7.356 10.612 1.00 96.94 114 ALA A O 1
ATOM 889 N N . ALA A 1 115 ? -13.945 5.320 9.838 1.00 97.25 115 ALA A N 1
ATOM 890 C CA . ALA A 1 115 ? -13.098 4.978 10.978 1.00 97.25 115 ALA A CA 1
ATOM 891 C C . ALA A 1 115 ? -11.843 5.867 11.064 1.00 97.25 115 ALA A C 1
ATOM 893 O O . ALA A 1 115 ? -11.472 6.316 12.152 1.00 97.25 115 ALA A O 1
ATOM 894 N N . ILE A 1 116 ? -11.198 6.160 9.932 1.00 95.44 116 ILE A N 1
ATOM 895 C CA . ILE A 1 116 ? -10.025 7.047 9.865 1.00 95.44 116 ILE A CA 1
ATOM 896 C C . ILE A 1 116 ? -10.391 8.471 10.305 1.00 95.44 116 ILE A C 1
ATOM 898 O O . ILE A 1 116 ? -9.734 9.026 11.188 1.00 95.44 116 ILE A O 1
ATOM 902 N N . ALA A 1 117 ? -11.488 9.022 9.784 1.00 95.19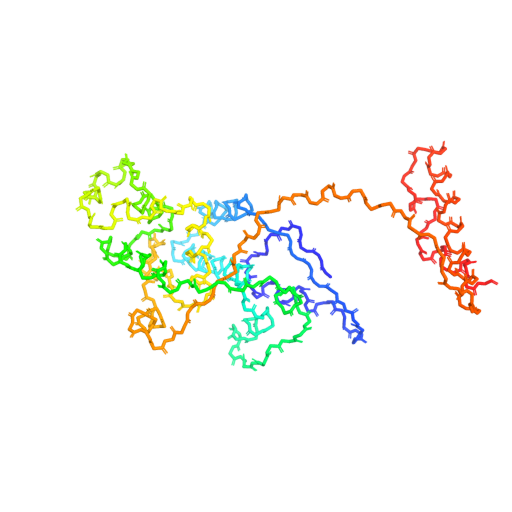 117 ALA A N 1
ATOM 903 C CA . ALA A 1 117 ? -11.964 10.355 10.140 1.00 95.19 117 ALA A CA 1
ATOM 904 C C . ALA A 1 117 ? -12.365 10.447 11.625 1.00 95.19 117 ALA A C 1
ATOM 906 O O . ALA A 1 117 ? -11.939 11.359 12.330 1.00 95.19 117 ALA A O 1
ATOM 907 N N . GLN A 1 118 ? -13.120 9.469 12.142 1.00 95.88 118 GLN A N 1
ATOM 908 C CA . GLN A 1 118 ? -13.566 9.448 13.546 1.00 95.88 118 GLN A CA 1
ATOM 909 C C . GLN A 1 118 ? -12.422 9.245 14.549 1.00 95.88 118 GLN A C 1
ATOM 911 O O . GLN A 1 118 ? -12.533 9.656 15.702 1.00 95.88 118 GLN A O 1
ATOM 916 N N . THR A 1 119 ? -11.317 8.631 14.122 1.00 93.56 119 THR A N 1
ATOM 917 C CA . THR A 1 119 ? -10.095 8.504 14.934 1.00 93.56 119 THR A CA 1
ATOM 918 C C . THR A 1 119 ? -9.123 9.673 14.729 1.00 93.56 119 THR A C 1
ATOM 920 O O . THR A 1 119 ? -8.034 9.684 15.304 1.00 93.56 119 THR A O 1
ATOM 923 N N . GLY A 1 120 ? -9.514 10.685 13.949 1.00 91.12 120 GLY A N 1
ATOM 924 C CA . GLY A 1 120 ? -8.770 11.928 13.768 1.00 91.12 120 GLY A CA 1
ATOM 925 C C . GLY A 1 120 ? -7.537 11.814 12.874 1.00 91.12 120 GLY A C 1
ATOM 926 O O . GLY A 1 120 ? -6.607 12.589 13.073 1.00 91.12 120 GLY A O 1
ATOM 927 N N . GLU A 1 121 ? -7.504 10.848 11.947 1.00 90.69 121 GLU A N 1
ATOM 928 C CA . GLU A 1 121 ? -6.453 10.690 10.920 1.00 90.69 121 GLU A CA 1
ATOM 929 C C . GLU A 1 121 ? -5.019 10.548 11.473 1.00 90.69 121 GLU A C 1
ATOM 931 O O . GLU A 1 121 ? -4.038 11.001 10.892 1.00 90.69 121 GLU A O 1
ATOM 936 N N . ARG A 1 122 ? -4.881 9.922 12.649 1.00 84.12 122 ARG A N 1
ATOM 937 C CA . ARG A 1 122 ? -3.599 9.807 13.385 1.00 84.12 122 ARG A CA 1
ATOM 938 C C . ARG A 1 122 ? -3.129 8.377 13.610 1.00 84.12 122 ARG A C 1
ATOM 940 O O . ARG A 1 122 ? -2.115 8.148 14.267 1.00 84.12 122 ARG A O 1
ATOM 947 N N . PHE A 1 123 ? -3.886 7.396 13.133 1.00 84.56 123 PHE A N 1
ATOM 948 C CA . PHE A 1 123 ? -3.689 5.997 13.491 1.00 84.56 123 PHE A CA 1
ATOM 949 C C . PHE A 1 123 ? -3.414 5.146 12.256 1.00 84.56 123 PHE A C 1
ATOM 951 O O . PHE A 1 123 ? -4.070 5.288 11.230 1.00 84.56 123 PHE A O 1
ATOM 958 N N . GLY A 1 124 ? -2.435 4.248 12.370 1.00 81.94 124 GLY A N 1
ATOM 959 C CA . GLY A 1 124 ? -2.100 3.301 11.312 1.00 81.94 124 GLY A CA 1
ATOM 960 C C . GLY A 1 124 ? -3.121 2.166 11.171 1.00 81.94 124 GLY A C 1
ATOM 961 O O . GLY A 1 124 ? -3.956 1.930 12.051 1.00 81.94 124 GLY A O 1
ATOM 962 N N . ALA A 1 125 ? -2.988 1.402 10.083 1.00 84.62 125 ALA A N 1
ATOM 963 C CA . ALA A 1 125 ? -3.926 0.354 9.669 1.00 84.62 125 ALA A CA 1
ATOM 964 C C . ALA A 1 125 ? -4.304 -0.630 10.788 1.00 84.62 125 ALA A C 1
ATOM 966 O O . ALA A 1 125 ? -5.474 -0.946 10.961 1.00 84.62 125 ALA A O 1
ATOM 967 N N . GLY A 1 126 ? -3.340 -1.094 11.590 1.00 83.69 126 GLY A N 1
ATOM 968 C CA . GLY A 1 126 ? -3.610 -2.069 12.653 1.00 83.69 126 GLY A CA 1
ATOM 969 C C . GLY A 1 126 ? -4.622 -1.581 13.694 1.00 83.69 126 GLY A C 1
ATOM 970 O O . GLY A 1 126 ? -5.464 -2.358 14.140 1.00 83.69 126 GLY A O 1
ATOM 971 N N . HIS A 1 127 ? -4.573 -0.292 14.042 1.00 88.56 127 HIS A N 1
ATOM 972 C CA . HIS A 1 127 ? -5.523 0.315 14.973 1.00 88.56 127 HIS A CA 1
ATOM 973 C C . HIS A 1 127 ? -6.897 0.490 14.323 1.00 88.56 127 HIS A C 1
ATOM 975 O O . HIS A 1 127 ? -7.900 0.132 14.933 1.00 88.56 127 HIS A O 1
ATOM 981 N N . ILE A 1 128 ? -6.939 0.966 13.074 1.00 94.81 128 ILE A N 1
ATOM 982 C CA . ILE A 1 128 ? -8.185 1.117 12.306 1.00 94.81 128 ILE A CA 1
ATOM 983 C C . ILE A 1 128 ? -8.908 -0.228 12.174 1.00 94.81 128 ILE A C 1
ATOM 985 O O . ILE A 1 128 ? -10.090 -0.321 12.486 1.00 94.81 128 ILE A O 1
ATOM 989 N N . VAL A 1 129 ? -8.191 -1.299 11.821 1.00 92.88 129 VAL A N 1
ATOM 990 C CA . VAL A 1 129 ? -8.766 -2.651 11.751 1.00 92.88 129 VAL A CA 1
ATOM 991 C C . VAL A 1 129 ? -9.252 -3.132 13.120 1.00 92.88 129 VAL A C 1
ATOM 993 O O . VAL A 1 129 ? -10.299 -3.764 13.203 1.00 92.88 129 VAL A O 1
ATOM 996 N N . GLY A 1 130 ? -8.536 -2.813 14.203 1.00 92.88 130 GLY A N 1
ATOM 997 C CA . GLY A 1 130 ? -8.990 -3.109 15.564 1.00 92.88 130 GLY A CA 1
ATOM 998 C C . GLY A 1 130 ? -10.322 -2.433 15.904 1.00 92.88 130 GLY A C 1
ATOM 999 O O . GLY A 1 130 ? -11.204 -3.087 16.451 1.00 92.88 130 GLY A O 1
ATOM 1000 N N . VAL A 1 131 ? -10.493 -1.162 15.525 1.00 97.06 131 VAL A N 1
ATOM 1001 C CA . VAL A 1 131 ? -11.762 -0.431 15.687 1.00 97.06 131 VAL A CA 1
ATOM 1002 C C . VAL A 1 131 ? -12.870 -1.085 14.859 1.00 97.06 131 VAL A C 1
ATOM 1004 O O . VAL A 1 131 ? -13.912 -1.421 15.414 1.00 97.06 131 VAL A O 1
ATOM 1007 N N . LEU A 1 132 ? -12.633 -1.345 13.571 1.00 97.31 132 LEU A N 1
ATOM 1008 C CA . LEU A 1 132 ? -13.627 -1.951 12.675 1.00 97.31 132 LEU A CA 1
ATOM 1009 C C . LEU A 1 132 ? -14.095 -3.335 13.144 1.00 97.31 132 LEU A C 1
ATOM 1011 O O . LEU A 1 132 ? -15.267 -3.667 12.997 1.00 97.31 132 LEU A O 1
ATOM 1015 N N . LEU A 1 133 ? -13.203 -4.134 13.730 1.00 96.94 133 LEU A N 1
ATOM 1016 C CA . LEU A 1 133 ? -13.531 -5.462 14.258 1.00 96.94 133 LEU A CA 1
ATOM 1017 C C . LEU A 1 133 ? -14.101 -5.441 15.683 1.00 96.94 133 LEU A C 1
ATOM 1019 O O . LEU A 1 133 ? -14.456 -6.496 16.202 1.00 96.94 133 LEU A O 1
ATOM 1023 N N . GLY A 1 134 ? -14.178 -4.276 16.330 1.00 95.44 134 GLY A N 1
ATOM 1024 C CA . GLY A 1 134 ? -14.700 -4.167 17.691 1.00 95.44 134 GLY A CA 1
ATOM 1025 C C . GLY A 1 134 ? -13.742 -4.704 18.761 1.00 95.44 134 GLY A C 1
ATOM 1026 O O . GLY A 1 134 ? -14.175 -5.208 19.792 1.00 95.44 134 GLY A O 1
ATOM 1027 N N . HIS A 1 135 ? -12.428 -4.650 18.530 1.00 96.50 135 HIS A N 1
ATOM 1028 C CA . HIS A 1 135 ? -11.440 -5.138 19.491 1.00 96.50 135 HIS A CA 1
ATOM 1029 C C . HIS A 1 135 ? -11.123 -4.082 20.560 1.00 96.50 135 HIS A C 1
ATOM 1031 O O . HIS A 1 135 ? -10.551 -3.027 20.267 1.00 96.50 135 HIS A O 1
ATOM 1037 N N . GLU A 1 136 ? -11.386 -4.406 21.823 1.00 94.38 136 GLU A N 1
ATOM 1038 C CA . GLU A 1 136 ? -11.094 -3.557 22.986 1.00 94.38 136 GLU A CA 1
ATOM 1039 C C . GLU A 1 136 ? -9.629 -3.655 23.434 1.00 94.38 136 GLU A C 1
ATOM 1041 O O . GLU A 1 136 ? -9.294 -4.103 24.527 1.00 94.38 136 GLU A O 1
ATOM 1046 N N . THR A 1 137 ? -8.710 -3.240 22.566 1.00 88.81 137 THR A N 1
ATOM 1047 C CA . THR A 1 137 ? -7.299 -3.105 22.960 1.00 88.81 137 THR A CA 1
ATOM 1048 C C . THR A 1 137 ? -7.115 -1.954 23.953 1.00 88.81 137 THR A C 1
ATOM 1050 O O . THR A 1 137 ? -7.873 -0.982 23.930 1.00 88.81 137 THR A O 1
ATOM 1053 N N . GLU A 1 138 ? -6.048 -1.991 24.754 1.00 89.62 138 GLU A N 1
ATOM 1054 C CA . GLU A 1 138 ? -5.694 -0.906 25.685 1.00 89.62 138 GLU A CA 1
ATOM 1055 C C . GLU A 1 138 ? -5.684 0.470 24.993 1.00 89.62 138 GLU A C 1
ATOM 1057 O O . GLU A 1 138 ? -6.273 1.430 25.483 1.00 89.62 138 GLU A O 1
ATOM 1062 N N . LYS A 1 139 ? -5.115 0.552 23.782 1.00 86.25 139 LYS A N 1
ATOM 1063 C CA . LYS A 1 139 ? -5.070 1.783 22.976 1.00 86.25 139 LYS A CA 1
ATOM 1064 C C . LYS A 1 139 ? -6.455 2.257 22.519 1.00 86.25 139 LYS A C 1
ATOM 1066 O O . LYS A 1 139 ? -6.683 3.462 22.423 1.00 86.25 139 LYS A O 1
ATOM 1071 N N . VAL A 1 140 ? -7.374 1.338 22.218 1.00 94.44 140 VAL A N 1
ATOM 1072 C CA . VAL A 1 140 ? -8.766 1.654 21.851 1.00 94.44 140 VAL A CA 1
ATOM 1073 C C . VAL A 1 140 ? -9.533 2.186 23.060 1.00 94.44 140 VAL A C 1
ATOM 1075 O O . VAL A 1 140 ? -10.225 3.199 22.942 1.00 94.44 140 VAL A O 1
ATOM 1078 N N . LEU A 1 141 ? -9.377 1.554 24.224 1.00 94.75 141 LEU A N 1
ATOM 1079 C CA . LEU A 1 141 ? -10.018 1.980 25.468 1.00 94.75 141 LEU A CA 1
ATOM 1080 C C . LEU A 1 141 ? -9.486 3.339 25.934 1.00 94.75 141 LEU A C 1
ATOM 1082 O O . LEU A 1 141 ? -10.275 4.259 26.139 1.00 94.75 141 LEU A O 1
ATOM 1086 N N . ALA A 1 142 ? -8.162 3.512 25.974 1.00 93.69 142 ALA A N 1
ATOM 1087 C CA . ALA A 1 142 ? -7.505 4.752 26.393 1.00 93.69 142 ALA A CA 1
ATOM 1088 C C . ALA A 1 142 ? -7.875 5.973 25.532 1.00 93.69 142 ALA A C 1
ATOM 1090 O O . ALA A 1 142 ? -7.779 7.111 25.985 1.00 93.69 142 ALA A O 1
ATOM 1091 N N . ARG A 1 143 ? -8.288 5.755 24.277 1.00 93.62 143 ARG A N 1
ATOM 1092 C CA . ARG A 1 143 ? -8.730 6.813 23.353 1.00 93.62 143 ARG A CA 1
ATOM 1093 C C . ARG A 1 143 ? -10.247 6.891 23.200 1.00 93.62 143 ARG A C 1
ATOM 1095 O O . ARG A 1 143 ? -10.727 7.639 22.359 1.00 93.62 143 ARG A O 1
ATOM 1102 N N . ASN A 1 144 ? -11.002 6.137 24.001 1.00 96.69 144 ASN A N 1
ATOM 1103 C CA . ASN A 1 144 ? -12.461 6.039 23.929 1.00 96.69 144 ASN A CA 1
ATOM 1104 C C . ASN A 1 144 ? -13.000 5.620 22.549 1.00 96.69 144 ASN A C 1
ATOM 1106 O O . ASN A 1 144 ? -14.155 5.876 22.217 1.00 96.69 144 ASN A O 1
ATOM 1110 N N . HIS A 1 145 ? -12.188 4.929 21.748 1.00 97.56 145 HIS A N 1
ATOM 1111 C CA . HIS A 1 145 ? -12.568 4.533 20.395 1.00 97.56 145 HIS A CA 1
ATOM 1112 C C . HIS A 1 145 ? -13.593 3.391 20.355 1.00 97.56 145 HIS A C 1
ATOM 1114 O O . HIS A 1 145 ? -14.260 3.215 19.343 1.00 97.56 145 HIS A O 1
ATOM 1120 N N . HIS A 1 146 ? -13.769 2.671 21.467 1.00 97.06 146 HIS A N 1
ATOM 1121 C CA . HIS A 1 146 ? -14.856 1.705 21.665 1.00 97.06 146 HIS A CA 1
ATOM 1122 C C . HIS A 1 146 ? -16.256 2.349 21.613 1.00 97.06 146 HIS A C 1
ATOM 1124 O O . HIS A 1 146 ? -17.250 1.650 21.465 1.00 97.06 146 HIS A O 1
ATOM 1130 N N . ARG A 1 147 ? -16.346 3.683 21.730 1.00 96.38 147 ARG A N 1
ATOM 1131 C CA . ARG A 1 147 ? -17.608 4.442 21.679 1.00 96.38 147 ARG A CA 1
ATOM 1132 C C . ARG A 1 147 ? -17.902 5.053 20.310 1.00 96.38 147 ARG A C 1
ATOM 1134 O O . ARG A 1 147 ? -18.922 5.718 20.153 1.00 96.38 147 ARG A O 1
ATOM 1141 N N . LEU A 1 148 ? -16.992 4.909 19.348 1.00 97.00 148 LEU A N 1
ATOM 1142 C CA . LEU A 1 148 ? -17.170 5.473 18.014 1.00 97.00 148 LEU A CA 1
ATOM 1143 C C . LEU A 1 148 ? -18.235 4.696 17.244 1.00 97.00 148 LEU A C 1
ATOM 1145 O O . LEU A 1 148 ? -18.336 3.480 17.374 1.00 97.00 148 LEU A O 1
ATOM 1149 N N . ALA A 1 149 ? -18.962 5.383 16.364 1.00 96.19 149 ALA A N 1
ATOM 1150 C CA . ALA A 1 149 ? -19.947 4.745 15.493 1.00 96.19 149 ALA A CA 1
ATOM 1151 C C . ALA A 1 149 ? -19.318 3.695 14.562 1.00 96.19 149 ALA A C 1
ATOM 1153 O O . ALA A 1 149 ? -19.993 2.759 14.158 1.00 96.19 149 ALA A O 1
ATOM 1154 N N . SER A 1 150 ? -18.027 3.834 14.240 1.00 95.38 150 SER A N 1
ATOM 1155 C CA . SER A 1 150 ? -17.279 2.860 13.429 1.00 95.38 150 SER A CA 1
ATOM 1156 C C . SER A 1 150 ? -16.805 1.625 14.207 1.00 95.38 150 SER A C 1
ATOM 1158 O O . SER A 1 150 ? -16.176 0.742 13.625 1.00 95.38 150 SER A O 1
ATOM 1160 N N . PHE A 1 151 ? -17.033 1.557 15.521 1.00 97.62 151 PHE A N 1
ATOM 1161 C CA . PHE A 1 151 ? -16.579 0.428 16.324 1.00 97.62 151 PHE A CA 1
ATOM 1162 C C . PHE A 1 151 ? -17.421 -0.820 16.030 1.00 97.62 151 PHE A C 1
ATOM 1164 O O . PHE A 1 151 ? -18.640 -0.805 16.174 1.00 97.62 151 PHE A O 1
ATOM 1171 N N . GLY A 1 152 ? -16.774 -1.904 15.597 1.00 95.00 152 GLY A N 1
ATOM 1172 C CA . GLY A 1 152 ? -17.447 -3.168 15.277 1.00 95.00 152 GLY A CA 1
ATOM 1173 C C . GLY A 1 152 ? -18.270 -3.164 13.981 1.00 95.00 152 GLY A C 1
ATOM 1174 O O . GLY A 1 152 ? -18.945 -4.148 13.691 1.00 95.00 152 GLY A O 1
ATOM 1175 N N . THR A 1 153 ? -18.221 -2.107 13.165 1.00 95.81 153 THR A N 1
ATOM 1176 C CA . THR A 1 153 ? -18.993 -2.037 11.907 1.00 95.81 153 THR A CA 1
ATOM 1177 C C . THR A 1 153 ? -18.423 -2.913 10.792 1.00 95.81 153 THR A C 1
ATOM 1179 O O . THR A 1 153 ? -19.110 -3.204 9.817 1.00 95.81 153 THR A O 1
ATOM 1182 N N . GLY A 1 154 ? -17.175 -3.362 10.931 1.00 93.25 154 GLY A N 1
ATOM 1183 C CA . GLY A 1 154 ? -16.459 -4.155 9.939 1.00 93.25 154 GLY A CA 1
ATOM 1184 C C . GLY A 1 154 ? -16.475 -5.665 10.180 1.00 93.25 154 GLY A C 1
ATOM 1185 O O . GLY A 1 154 ? -15.726 -6.384 9.522 1.00 93.25 154 GLY A O 1
ATOM 1186 N N . VAL A 1 155 ? -17.296 -6.181 11.099 1.00 92.88 155 VAL A N 1
ATOM 1187 C CA . VAL A 1 155 ? -17.311 -7.616 11.465 1.00 92.88 155 VAL A CA 1
ATOM 1188 C C . VAL A 1 155 ? -17.712 -8.563 10.326 1.00 92.88 155 VAL A C 1
ATOM 1190 O O . VAL A 1 155 ? -17.462 -9.764 10.415 1.00 92.88 155 VAL A O 1
ATOM 1193 N N . ALA A 1 156 ? -18.285 -8.038 9.238 1.00 88.25 156 ALA A N 1
ATOM 1194 C CA . ALA A 1 156 ? -18.591 -8.806 8.030 1.00 88.25 156 ALA A CA 1
ATOM 1195 C C . ALA A 1 156 ? -17.333 -9.383 7.351 1.00 88.25 156 ALA A C 1
ATOM 1197 O O . ALA A 1 156 ? -17.394 -10.438 6.720 1.00 88.25 156 ALA A O 1
ATOM 1198 N N . HIS A 1 157 ? -16.184 -8.721 7.519 1.00 88.25 157 HIS A N 1
ATOM 1199 C CA . HIS A 1 157 ? -14.919 -9.108 6.902 1.00 88.25 157 HIS A CA 1
ATOM 1200 C C . HIS A 1 157 ? -13.872 -9.466 7.955 1.00 88.25 157 HIS A C 1
ATOM 1202 O O . HIS A 1 157 ? -13.827 -8.919 9.056 1.00 88.25 157 HIS A O 1
ATOM 1208 N N . LYS A 1 158 ? -12.979 -10.397 7.610 1.00 90.06 158 LYS A N 1
ATOM 1209 C CA . LYS A 1 158 ? -11.872 -10.792 8.493 1.00 90.06 158 LYS A CA 1
ATOM 1210 C C . LYS A 1 158 ? -10.772 -9.731 8.496 1.00 90.06 158 LYS A C 1
ATOM 1212 O O . LYS A 1 158 ? -10.601 -8.996 7.528 1.00 90.06 158 LYS A O 1
ATOM 1217 N N . LYS A 1 159 ? -9.950 -9.738 9.551 1.00 84.25 159 LYS A N 1
ATOM 1218 C CA . LYS A 1 159 ? -8.764 -8.876 9.701 1.00 84.25 159 LYS A CA 1
ATOM 1219 C C . LYS A 1 159 ? -7.921 -8.769 8.426 1.00 84.25 159 LYS A C 1
ATOM 1221 O O . LYS A 1 159 ? -7.596 -7.659 8.023 1.00 84.25 159 LYS A O 1
ATOM 1226 N N . ASP A 1 160 ? -7.595 -9.898 7.797 1.00 80.00 160 ASP A N 1
ATOM 1227 C CA . ASP A 1 160 ? -6.721 -9.925 6.615 1.00 80.00 160 ASP A CA 1
ATOM 1228 C C . ASP A 1 160 ? -7.325 -9.159 5.430 1.00 80.00 160 ASP A C 1
ATOM 1230 O O . ASP A 1 160 ? -6.604 -8.473 4.711 1.00 80.00 160 ASP A O 1
ATOM 1234 N N . VAL A 1 161 ? -8.653 -9.230 5.269 1.00 86.75 161 VAL A N 1
ATOM 1235 C CA . VAL A 1 161 ? -9.386 -8.525 4.207 1.00 86.75 161 VAL A CA 1
ATOM 1236 C C . VAL A 1 161 ? -9.287 -7.022 4.429 1.00 86.75 161 VAL A C 1
ATOM 1238 O O . VAL A 1 161 ? -8.871 -6.307 3.525 1.00 86.75 161 VAL A O 1
ATOM 1241 N N . TRP A 1 162 ? -9.561 -6.540 5.645 1.00 90.50 162 TRP A N 1
ATOM 1242 C CA . TRP A 1 162 ? -9.415 -5.117 5.961 1.00 90.50 162 TRP A CA 1
ATOM 1243 C C . TRP A 1 162 ? -7.981 -4.621 5.803 1.00 90.50 162 TRP A C 1
ATOM 1245 O O . TRP A 1 162 ? -7.757 -3.521 5.306 1.00 90.50 162 TRP A O 1
ATOM 1255 N N . GLN A 1 163 ? -7.000 -5.428 6.209 1.00 84.94 163 GLN A N 1
ATOM 1256 C CA . GLN A 1 163 ? -5.597 -5.078 6.025 1.00 84.94 163 GLN A CA 1
ATOM 1257 C C . GLN A 1 163 ? -5.228 -4.987 4.541 1.00 84.94 163 GLN A C 1
ATOM 1259 O O . GLN A 1 163 ? -4.535 -4.044 4.176 1.00 84.94 163 GLN A O 1
ATOM 1264 N N . SER A 1 164 ? -5.693 -5.921 3.703 1.00 82.88 164 SER A N 1
ATOM 1265 C CA . SER A 1 164 ? -5.491 -5.875 2.247 1.00 82.88 164 SER A CA 1
ATOM 1266 C C . SER A 1 164 ? -6.190 -4.672 1.619 1.00 82.88 164 SER A C 1
ATOM 1268 O O . SER A 1 164 ? -5.593 -3.955 0.823 1.00 82.88 164 SER A O 1
ATOM 1270 N N . LEU A 1 165 ? -7.418 -4.375 2.039 1.00 89.12 165 LEU A N 1
ATOM 1271 C CA . LEU A 1 165 ? -8.188 -3.262 1.500 1.00 89.12 165 LEU A CA 1
ATOM 1272 C C . LEU A 1 165 ? -7.556 -1.907 1.840 1.00 89.12 165 LEU A C 1
ATOM 1274 O O . LEU A 1 165 ? -7.375 -1.082 0.952 1.00 89.12 165 LEU A O 1
ATOM 1278 N N . ILE A 1 166 ? -7.138 -1.692 3.093 1.00 88.12 166 ILE A N 1
ATOM 1279 C CA . ILE A 1 166 ? -6.417 -0.472 3.498 1.00 88.12 166 ILE A CA 1
ATOM 1280 C C . ILE A 1 166 ? -5.118 -0.319 2.703 1.00 88.12 166 ILE A C 1
ATOM 1282 O O . ILE A 1 166 ? -4.797 0.773 2.242 1.00 88.12 166 ILE A O 1
ATOM 1286 N N . ARG A 1 167 ? -4.384 -1.415 2.517 1.00 81.19 167 ARG A N 1
ATOM 1287 C CA . ARG A 1 167 ? -3.155 -1.448 1.723 1.00 81.19 167 ARG A CA 1
ATOM 1288 C C . ARG A 1 167 ? -3.392 -1.054 0.266 1.00 81.19 167 ARG A C 1
ATOM 1290 O O . ARG A 1 167 ? -2.690 -0.194 -0.257 1.00 81.19 167 ARG A O 1
ATOM 1297 N N . GLN A 1 168 ? -4.443 -1.588 -0.350 1.00 85.94 168 GLN A N 1
ATOM 1298 C CA . GLN A 1 168 ? -4.856 -1.231 -1.708 1.00 85.94 168 GLN A CA 1
ATOM 1299 C C . GLN A 1 168 ? -5.379 0.211 -1.815 1.00 85.94 168 GLN A C 1
ATOM 1301 O O . GLN A 1 168 ? -5.143 0.867 -2.828 1.00 85.94 168 GLN A O 1
ATOM 1306 N N . LEU A 1 169 ? -6.024 0.749 -0.774 1.00 87.88 169 LEU A N 1
ATOM 1307 C CA . LEU A 1 169 ? -6.422 2.160 -0.717 1.00 87.88 169 LEU A CA 1
ATOM 1308 C C . LEU A 1 169 ? -5.210 3.100 -0.649 1.00 87.88 169 LEU A C 1
ATOM 1310 O O . LEU A 1 169 ? -5.203 4.125 -1.329 1.00 87.88 169 LEU A O 1
ATOM 1314 N N . VAL A 1 170 ? -4.178 2.748 0.128 1.00 80.12 170 VAL A N 1
ATOM 1315 C CA . VAL A 1 170 ? -2.902 3.487 0.157 1.00 80.12 170 VAL A CA 1
ATOM 1316 C C . VAL A 1 170 ? -2.220 3.404 -1.209 1.00 80.12 170 VAL A C 1
ATOM 1318 O O . VAL A 1 170 ? -1.902 4.430 -1.804 1.00 80.12 170 VAL A O 1
ATOM 1321 N N . ALA A 1 171 ? -2.080 2.196 -1.759 1.00 74.19 171 ALA A N 1
ATOM 1322 C CA . ALA A 1 171 ? -1.497 1.959 -3.079 1.00 74.19 171 ALA A CA 1
ATOM 1323 C C . ALA A 1 171 ? -2.215 2.720 -4.207 1.00 74.19 171 ALA A C 1
ATOM 1325 O O . ALA A 1 171 ? -1.585 3.210 -5.141 1.00 74.19 171 ALA A O 1
ATOM 1326 N N . GLY A 1 172 ? -3.544 2.813 -4.127 1.00 77.31 172 GLY A N 1
ATOM 1327 C CA . GLY A 1 172 ? -4.384 3.521 -5.089 1.00 77.31 172 GLY A CA 1
ATOM 1328 C C . GLY A 1 172 ? -4.393 5.043 -4.924 1.00 77.31 172 GLY A C 1
ATOM 1329 O O . GLY A 1 172 ? -5.050 5.719 -5.723 1.00 77.31 172 GLY A O 1
ATOM 1330 N N . GLY A 1 173 ? -3.694 5.574 -3.913 1.00 76.00 173 GLY A N 1
ATOM 1331 C CA . GLY A 1 173 ? -3.630 7.000 -3.594 1.00 76.00 173 GLY A CA 1
ATOM 1332 C C . GLY A 1 173 ? -4.904 7.558 -2.956 1.00 76.00 173 GLY A C 1
ATOM 1333 O O . GLY A 1 173 ? -5.095 8.768 -2.959 1.00 76.00 173 GLY A O 1
ATOM 1334 N N . PHE A 1 174 ? -5.794 6.703 -2.446 1.00 87.19 174 PHE A N 1
ATOM 1335 C CA . PHE A 1 174 ? -7.011 7.116 -1.734 1.00 87.19 174 PHE A CA 1
ATOM 1336 C C . PHE A 1 174 ? -6.734 7.437 -0.263 1.00 87.19 174 PHE A C 1
ATOM 1338 O O . PHE A 1 174 ? -7.393 8.289 0.332 1.00 87.19 174 PHE A O 1
ATOM 1345 N N . LEU A 1 175 ? -5.737 6.769 0.314 1.00 87.81 175 LEU A N 1
ATOM 1346 C CA . LEU A 1 175 ? -5.185 7.080 1.624 1.00 87.81 175 LEU A CA 1
ATOM 1347 C C . LEU A 1 175 ? -3.736 7.530 1.467 1.00 87.81 175 LEU A C 1
ATOM 1349 O O . LEU A 1 175 ? -2.992 6.981 0.656 1.00 87.81 175 LEU A O 1
ATOM 1353 N N . THR A 1 176 ? -3.330 8.497 2.274 1.00 78.31 176 THR A N 1
ATOM 1354 C CA . THR A 1 176 ? -1.928 8.856 2.468 1.00 78.31 176 THR A CA 1
ATOM 1355 C C . THR A 1 176 ? -1.484 8.436 3.858 1.00 78.31 176 THR A C 1
ATOM 1357 O O . THR A 1 176 ? -2.287 8.200 4.764 1.00 78.31 176 THR A O 1
ATOM 1360 N N . LEU A 1 177 ? -0.176 8.326 4.029 1.00 71.44 177 LEU A N 1
ATOM 1361 C CA . LEU A 1 177 ? 0.426 8.195 5.343 1.00 71.44 177 LEU A CA 1
ATOM 1362 C C . LEU A 1 177 ? 0.790 9.597 5.808 1.00 71.44 177 LEU A C 1
ATOM 1364 O O . LEU A 1 177 ? 1.402 10.361 5.063 1.00 71.44 177 LEU A O 1
ATOM 1368 N N . ASP A 1 178 ? 0.343 9.945 7.007 1.00 62.72 178 ASP A N 1
ATOM 1369 C CA . ASP A 1 178 ? 0.492 11.268 7.590 1.00 62.72 178 ASP A CA 1
ATOM 1370 C C . ASP A 1 178 ? 1.953 11.746 7.530 1.00 62.72 178 ASP A C 1
ATOM 1372 O O . ASP A 1 178 ? 2.859 11.179 8.151 1.00 62.72 178 ASP A O 1
ATOM 1376 N N . SER A 1 179 ? 2.151 12.851 6.813 1.00 45.12 179 SER A N 1
ATOM 1377 C CA . SER A 1 179 ? 3.404 13.597 6.696 1.00 45.12 179 SER A CA 1
ATOM 1378 C C . SER A 1 179 ? 3.818 14.311 7.994 1.00 45.12 179 SER A C 1
ATOM 1380 O O . SER A 1 179 ? 4.968 14.728 8.117 1.00 45.12 179 SER A O 1
ATOM 1382 N N . GLY A 1 180 ? 2.914 14.434 8.976 1.00 46.56 180 GLY A N 1
ATOM 1383 C CA . GLY A 1 180 ? 3.132 15.030 10.301 1.00 46.56 180 GLY A CA 1
ATOM 1384 C C . GLY A 1 180 ? 3.913 14.151 11.285 1.00 46.56 180 GLY A C 1
ATOM 1385 O O . GLY A 1 180 ? 4.283 14.603 12.371 1.00 46.56 180 GLY A O 1
ATOM 1386 N N . GLY A 1 181 ? 4.232 12.913 10.901 1.00 42.66 181 GLY A N 1
ATOM 1387 C CA . GLY A 1 181 ? 5.368 12.191 11.459 1.00 42.66 181 GLY A CA 1
ATOM 1388 C C . GLY A 1 181 ? 5.107 11.140 12.527 1.00 42.66 181 GLY A C 1
ATOM 1389 O O . GLY A 1 181 ? 6.068 10.663 13.128 1.00 42.66 181 GLY A O 1
ATOM 1390 N N . HIS A 1 182 ? 3.849 10.739 12.713 1.00 49.25 182 HIS A N 1
ATOM 1391 C CA . HIS A 1 182 ? 3.471 9.646 13.618 1.00 49.25 182 HIS A CA 1
ATOM 1392 C C . HIS A 1 182 ? 3.006 8.371 12.886 1.00 49.25 182 HIS A C 1
ATOM 1394 O O . HIS A 1 182 ? 2.594 7.413 13.541 1.00 49.25 182 HIS A O 1
ATOM 1400 N N . GLY A 1 183 ? 3.058 8.338 11.545 1.00 57.72 183 GLY A N 1
ATOM 1401 C CA . GLY A 1 183 ? 2.702 7.154 10.747 1.00 57.72 183 GLY A CA 1
ATOM 1402 C C . GLY A 1 183 ? 1.204 6.813 10.753 1.00 57.72 183 GLY A C 1
ATOM 1403 O O . GLY A 1 183 ? 0.832 5.639 10.700 1.00 57.72 183 GLY A O 1
ATOM 1404 N N . GLY A 1 184 ? 0.337 7.825 10.885 1.00 76.62 184 GLY A N 1
ATOM 1405 C CA . GLY A 1 184 ? -1.119 7.678 10.799 1.00 76.62 184 GLY A CA 1
ATOM 1406 C C . GLY A 1 184 ? -1.616 7.543 9.358 1.00 76.62 184 GLY A C 1
ATOM 1407 O O . GLY A 1 184 ? -0.910 7.914 8.430 1.00 76.62 184 GLY A O 1
ATOM 1408 N N . LEU A 1 185 ? -2.823 7.013 9.159 1.00 84.50 185 LEU A N 1
ATOM 1409 C CA . LEU A 1 185 ? -3.509 7.073 7.866 1.00 84.50 185 LEU A CA 1
ATOM 1410 C C . LEU A 1 185 ? -4.349 8.349 7.784 1.00 84.50 185 LEU A C 1
ATOM 1412 O O . LEU A 1 185 ? -5.101 8.638 8.716 1.00 84.50 185 LEU A O 1
ATOM 1416 N N . ALA A 1 186 ? -4.251 9.049 6.659 1.00 88.31 186 ALA A N 1
ATOM 1417 C CA . ALA A 1 186 ? -5.032 10.234 6.324 1.00 88.31 186 ALA A CA 1
ATOM 1418 C C . ALA A 1 186 ? -5.774 10.033 4.998 1.00 88.31 186 ALA A C 1
ATOM 1420 O O . ALA A 1 186 ? -5.357 9.238 4.149 1.00 88.31 186 ALA A O 1
ATOM 1421 N N . ILE A 1 187 ? -6.894 10.731 4.818 1.00 92.75 187 ILE A N 1
ATOM 1422 C CA . ILE A 1 187 ? -7.690 10.617 3.590 1.00 92.75 187 ILE A CA 1
ATOM 1423 C C . ILE A 1 187 ? -7.098 11.564 2.539 1.00 92.75 187 ILE A C 1
ATOM 1425 O O . ILE A 1 187 ? -7.027 12.780 2.739 1.00 92.75 187 ILE A O 1
ATOM 1429 N N . ALA A 1 188 ? -6.661 11.003 1.411 1.00 88.56 188 ALA A N 1
ATOM 1430 C CA . ALA A 1 188 ? -6.148 11.771 0.280 1.00 88.56 188 ALA A CA 1
ATOM 1431 C C . ALA A 1 188 ? -7.286 12.505 -0.445 1.00 88.56 188 ALA A C 1
ATOM 1433 O O . ALA A 1 188 ? -8.452 12.151 -0.279 1.00 88.56 188 ALA A O 1
ATOM 1434 N N . GLU A 1 189 ? -6.971 13.458 -1.328 1.00 90.69 189 GLU A N 1
ATOM 1435 C CA . GLU A 1 189 ? -8.021 14.132 -2.108 1.00 90.69 189 GLU A CA 1
ATOM 1436 C C . GLU A 1 189 ? -8.830 13.152 -2.964 1.00 90.69 189 GLU A C 1
ATOM 1438 O O . GLU A 1 189 ? -10.055 13.128 -2.886 1.00 90.69 189 GLU A O 1
ATOM 1443 N N . LYS A 1 190 ? -8.149 12.214 -3.628 1.00 89.50 190 LYS A N 1
ATOM 1444 C CA . LYS A 1 190 ? -8.785 11.108 -4.355 1.00 89.50 190 LYS A CA 1
ATOM 1445 C C . LYS A 1 190 ? -9.682 10.233 -3.464 1.00 89.50 190 LYS A C 1
ATOM 1447 O O . LYS A 1 190 ? -10.698 9.706 -3.906 1.00 89.50 190 LYS A O 1
ATOM 1452 N N . GLY A 1 191 ? -9.327 10.074 -2.186 1.00 94.75 191 GLY A N 1
ATOM 1453 C CA . GLY A 1 191 ? -10.172 9.402 -1.193 1.00 94.75 191 GLY A CA 1
ATOM 1454 C C . GLY A 1 191 ? -11.460 10.173 -0.901 1.00 94.75 191 GLY A C 1
ATOM 1455 O O . GLY A 1 191 ? -12.523 9.571 -0.756 1.00 94.75 191 GLY A O 1
ATOM 1456 N N . ARG A 1 192 ? -11.395 11.509 -0.870 1.00 95.12 192 ARG A N 1
ATOM 1457 C CA . ARG A 1 192 ? -12.580 12.365 -0.709 1.00 95.12 192 ARG A CA 1
ATOM 1458 C C . ARG A 1 192 ? -13.478 12.329 -1.944 1.00 95.12 192 ARG A C 1
ATOM 1460 O O . ARG A 1 192 ? -14.690 12.235 -1.782 1.00 95.12 192 ARG A O 1
ATOM 1467 N N . GLU A 1 193 ? -12.902 12.336 -3.143 1.00 96.12 193 GLU A N 1
ATOM 1468 C CA . GLU A 1 193 ? -13.631 12.130 -4.407 1.00 96.12 193 GLU A CA 1
ATOM 1469 C C . GLU A 1 193 ? -14.394 10.793 -4.391 1.00 96.12 193 GLU A C 1
ATOM 1471 O O . GLU A 1 193 ? -15.590 10.747 -4.679 1.00 96.12 193 GLU A O 1
ATOM 1476 N N . LEU A 1 194 ? -13.750 9.708 -3.941 1.00 95.50 194 LEU A N 1
ATOM 1477 C CA . LEU A 1 194 ? -14.401 8.403 -3.780 1.00 95.50 194 LEU A CA 1
ATOM 1478 C C . LEU A 1 194 ? -15.551 8.454 -2.776 1.00 95.50 194 LEU A C 1
ATOM 1480 O O . LEU A 1 194 ? -16.627 7.906 -3.018 1.00 95.50 194 LEU A O 1
ATOM 1484 N N . ALA A 1 195 ? -15.341 9.115 -1.635 1.00 94.06 195 ALA A N 1
ATOM 1485 C CA . ALA A 1 195 ? -16.374 9.258 -0.614 1.00 94.06 195 ALA A CA 1
ATOM 1486 C C . ALA A 1 195 ? -17.615 9.995 -1.152 1.00 94.06 195 ALA A C 1
ATOM 1488 O O . ALA A 1 195 ? -18.730 9.665 -0.746 1.00 94.06 195 ALA A O 1
ATOM 1489 N N . ARG A 1 196 ? -17.425 10.933 -2.092 1.00 95.00 196 ARG A N 1
ATOM 1490 C CA . ARG A 1 196 ? -18.493 11.636 -2.826 1.00 95.00 196 ARG A CA 1
ATOM 1491 C C . ARG A 1 196 ? -19.081 10.834 -3.997 1.00 95.00 196 ARG A C 1
ATOM 1493 O O . ARG A 1 196 ? -20.101 11.243 -4.539 1.00 95.00 196 ARG A O 1
ATOM 1500 N N . GLY A 1 197 ? -18.488 9.694 -4.356 1.00 92.94 197 GLY A N 1
ATOM 1501 C CA . GLY A 1 197 ? -18.916 8.858 -5.484 1.00 92.94 197 GLY A CA 1
ATOM 1502 C C . GLY A 1 197 ? -18.435 9.357 -6.850 1.00 92.94 197 GLY A C 1
ATOM 1503 O O . GLY A 1 197 ? -19.018 9.001 -7.867 1.00 92.94 197 GLY A O 1
ATOM 1504 N N . GLU A 1 198 ? -17.399 10.199 -6.883 1.00 93.00 198 GLU A N 1
ATOM 1505 C CA . GLU A 1 198 ? -16.863 10.799 -8.115 1.00 93.00 198 GLU A CA 1
ATOM 1506 C C . GLU A 1 198 ? -15.863 9.880 -8.827 1.00 93.00 198 GLU A C 1
ATOM 1508 O O . GLU A 1 198 ? -15.739 9.925 -10.051 1.00 93.00 198 GLU A O 1
ATOM 1513 N N . VAL A 1 199 ? -15.161 9.030 -8.071 1.00 89.75 199 VAL A N 1
ATOM 1514 C CA . VAL A 1 199 ? -14.203 8.055 -8.605 1.00 89.75 199 VAL A CA 1
ATOM 1515 C C . VAL A 1 199 ? -14.475 6.661 -8.035 1.00 89.75 199 VAL A C 1
ATOM 1517 O O . VAL A 1 199 ? -14.716 6.535 -6.831 1.00 89.75 199 VAL A O 1
ATOM 1520 N N . PRO A 1 200 ? -14.409 5.604 -8.864 1.00 90.88 200 PRO A N 1
ATOM 1521 C CA . PRO A 1 200 ? -14.638 4.246 -8.397 1.00 90.88 200 PRO A CA 1
ATOM 1522 C C . PRO A 1 200 ? -13.421 3.703 -7.645 1.00 90.88 200 PRO A C 1
ATOM 1524 O O . PRO A 1 200 ? -12.274 4.099 -7.892 1.00 90.88 200 PRO A O 1
ATOM 1527 N N . PHE A 1 201 ? -13.657 2.711 -6.788 1.00 88.56 201 PHE A N 1
ATOM 1528 C CA . PHE A 1 201 ? -12.596 1.866 -6.250 1.00 88.56 201 PHE A CA 1
ATOM 1529 C C . PHE A 1 201 ? -12.909 0.403 -6.449 1.00 88.56 201 PHE A C 1
ATOM 1531 O O . PHE A 1 201 ? -13.871 -0.148 -5.922 1.00 88.56 201 PHE A O 1
ATOM 1538 N N . GLN A 1 202 ? -12.013 -0.223 -7.193 1.00 86.44 202 GLN A N 1
ATOM 1539 C CA . GLN A 1 202 ? -11.993 -1.649 -7.392 1.00 86.44 202 GLN A CA 1
ATOM 1540 C C . GLN A 1 202 ? -10.755 -2.199 -6.707 1.00 86.44 202 GLN A C 1
ATOM 1542 O O . GLN A 1 202 ? -9.658 -1.649 -6.843 1.00 86.44 202 GLN A O 1
ATOM 1547 N N . TYR A 1 203 ? -10.936 -3.285 -5.972 1.00 83.38 203 TYR A N 1
ATOM 1548 C CA . TYR A 1 203 ? -9.849 -3.950 -5.278 1.00 83.38 203 TYR A CA 1
ATOM 1549 C C . TYR A 1 203 ? -9.753 -5.391 -5.741 1.00 83.38 203 TYR A C 1
ATOM 1551 O O . TYR A 1 203 ? -10.729 -6.042 -6.124 1.00 83.38 203 TYR A O 1
ATOM 1559 N N . ARG A 1 204 ? -8.532 -5.903 -5.720 1.00 79.06 204 ARG A N 1
ATOM 1560 C CA . ARG A 1 204 ? -8.288 -7.313 -5.948 1.00 79.06 204 ARG A CA 1
ATOM 1561 C C . ARG A 1 204 ? -8.728 -8.068 -4.705 1.00 79.06 204 ARG A C 1
ATOM 1563 O O . ARG A 1 204 ? -8.158 -7.887 -3.625 1.00 79.06 204 ARG A O 1
ATOM 1570 N N . VAL A 1 205 ? -9.714 -8.943 -4.870 1.00 75.81 205 VAL A N 1
ATOM 1571 C CA . VAL A 1 205 ? -10.036 -9.931 -3.846 1.00 75.81 205 VAL A CA 1
ATOM 1572 C C . VAL A 1 205 ? -8.875 -10.911 -3.820 1.00 75.81 205 VAL A C 1
ATOM 1574 O O . VAL A 1 205 ? -8.633 -11.627 -4.791 1.00 75.81 205 VAL A O 1
ATOM 1577 N N . GLU A 1 206 ? -8.121 -10.936 -2.724 1.00 68.25 206 GLU A N 1
ATOM 1578 C 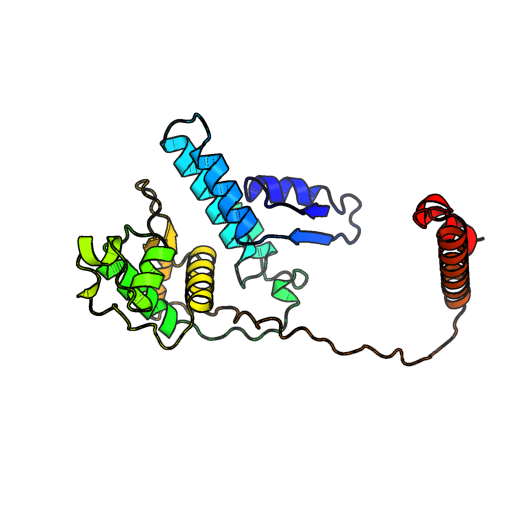CA . GLU A 1 206 ? -7.127 -11.983 -2.526 1.00 68.25 206 GLU A CA 1
ATOM 1579 C C . GLU A 1 206 ? -7.872 -13.321 -2.470 1.00 68.25 206 GLU A C 1
ATOM 1581 O O . GLU A 1 206 ? -8.484 -13.681 -1.458 1.00 68.25 206 GLU A O 1
ATOM 1586 N N . ALA A 1 207 ? -7.837 -14.070 -3.576 1.00 54.25 207 ALA A N 1
ATOM 1587 C CA . ALA A 1 207 ? -8.180 -15.474 -3.558 1.00 54.25 207 ALA A CA 1
ATOM 1588 C C . ALA A 1 207 ? -7.219 -16.107 -2.557 1.00 54.25 207 ALA A C 1
ATOM 1590 O O . ALA A 1 207 ? -6.032 -16.282 -2.834 1.00 54.25 207 ALA A O 1
ATOM 1591 N N . ARG A 1 208 ? -7.714 -16.404 -1.349 1.00 51.50 208 ARG A N 1
ATOM 1592 C CA . ARG A 1 208 ? -6.995 -17.281 -0.431 1.00 51.50 208 ARG A CA 1
ATOM 1593 C C . ARG A 1 208 ? -6.609 -18.473 -1.276 1.00 51.50 208 ARG A C 1
ATOM 1595 O O . ARG A 1 208 ? -7.509 -19.145 -1.779 1.00 51.50 208 ARG A O 1
ATOM 1602 N N . ASN A 1 209 ? -5.307 -18.689 -1.449 1.00 39.59 209 ASN A N 1
ATOM 1603 C CA . ASN A 1 209 ? -4.759 -19.888 -2.051 1.00 39.59 209 ASN A CA 1
ATOM 1604 C C . ASN A 1 209 ? -5.341 -21.083 -1.285 1.00 39.59 209 ASN A C 1
ATOM 1606 O O . ASN A 1 209 ? -4.747 -21.602 -0.341 1.00 39.59 209 ASN A O 1
ATOM 1610 N N . ARG A 1 210 ? -6.529 -21.544 -1.686 1.00 37.28 210 ARG A N 1
ATOM 1611 C CA . ARG A 1 210 ? -6.903 -22.939 -1.587 1.00 37.28 210 ARG A CA 1
ATOM 1612 C C . ARG A 1 210 ? -5.920 -23.580 -2.527 1.00 37.28 210 ARG A C 1
ATOM 1614 O O . ARG A 1 210 ? -6.144 -23.587 -3.730 1.00 37.28 210 ARG A O 1
ATOM 1621 N N . ALA A 1 211 ? -4.781 -23.965 -1.958 1.00 37.84 211 ALA A N 1
ATOM 1622 C CA . ALA A 1 211 ? -3.735 -24.687 -2.634 1.00 37.84 211 ALA A CA 1
ATOM 1623 C C . ALA A 1 211 ? -4.398 -25.629 -3.633 1.00 37.84 211 ALA A C 1
ATOM 1625 O O . ALA A 1 211 ? -5.101 -26.564 -3.236 1.00 37.84 211 ALA A O 1
ATOM 1626 N N . ALA A 1 212 ? -4.208 -25.349 -4.919 1.00 39.22 212 ALA A N 1
ATOM 1627 C CA . ALA A 1 212 ? -4.454 -26.310 -5.961 1.00 39.22 212 ALA A CA 1
ATOM 1628 C C . ALA A 1 212 ? -3.417 -27.424 -5.762 1.00 39.22 212 ALA A C 1
ATOM 1630 O O . ALA A 1 212 ? -2.446 -27.555 -6.493 1.00 39.22 212 ALA A O 1
ATOM 1631 N N . ARG A 1 213 ? -3.650 -28.277 -4.756 1.00 39.84 213 ARG A N 1
ATOM 1632 C CA . ARG A 1 213 ? -3.277 -29.690 -4.768 1.00 39.84 213 ARG A CA 1
ATOM 1633 C C . ARG A 1 213 ? -4.159 -30.390 -5.811 1.00 39.84 213 ARG A C 1
ATOM 1635 O O . ARG A 1 213 ? -4.845 -31.362 -5.521 1.00 39.84 213 ARG A O 1
ATOM 1642 N N . GLY A 1 214 ? -4.169 -29.871 -7.033 1.00 34.97 214 GLY A N 1
ATOM 1643 C CA . GLY A 1 214 ? -4.571 -30.625 -8.200 1.00 34.97 214 GLY A CA 1
ATOM 1644 C C . GLY A 1 214 ? -3.326 -31.360 -8.648 1.00 34.97 214 GLY A C 1
ATOM 1645 O O . GLY A 1 214 ? -2.403 -30.739 -9.159 1.00 34.97 214 GLY A O 1
ATOM 1646 N N . LYS A 1 215 ? -3.265 -32.671 -8.399 1.00 39.94 215 LYS A N 1
ATOM 1647 C CA . LYS A 1 215 ? -2.292 -33.555 -9.045 1.00 39.94 215 LYS A CA 1
ATOM 1648 C C . LYS A 1 215 ? -2.424 -33.353 -10.556 1.00 39.94 215 LYS A C 1
ATOM 1650 O O . LYS A 1 215 ? -3.347 -33.898 -11.158 1.00 39.94 215 LYS A O 1
ATOM 1655 N N . THR A 1 216 ? -1.528 -32.591 -11.169 1.00 33.47 216 THR A N 1
ATOM 1656 C CA . THR A 1 216 ? -1.373 -32.576 -12.621 1.00 33.47 216 THR A CA 1
ATOM 1657 C C . THR A 1 216 ? -0.787 -33.922 -13.024 1.00 33.47 216 THR A C 1
ATOM 1659 O O . THR A 1 216 ? 0.399 -34.207 -12.878 1.00 33.47 216 THR A O 1
ATOM 1662 N N . ARG A 1 217 ? -1.686 -34.810 -13.446 1.00 34.84 217 ARG A N 1
ATOM 1663 C CA . ARG A 1 217 ? -1.369 -36.061 -14.125 1.00 34.84 217 ARG A CA 1
ATOM 1664 C C . ARG A 1 217 ? -0.906 -35.689 -15.544 1.00 34.84 217 ARG A C 1
ATOM 1666 O O . ARG A 1 217 ? -1.634 -34.947 -16.199 1.00 34.84 217 ARG A O 1
ATOM 1673 N N . PRO A 1 218 ? 0.258 -36.152 -16.030 1.00 36.09 218 PRO A N 1
ATOM 1674 C CA . PRO A 1 218 ? 0.690 -35.825 -17.382 1.00 36.09 218 PRO A CA 1
ATOM 1675 C C . PRO A 1 218 ? -0.173 -36.594 -18.387 1.00 36.09 218 PRO A C 1
ATOM 1677 O O . PRO A 1 218 ? -0.285 -37.819 -18.296 1.00 36.09 218 PRO A O 1
ATOM 1680 N N . THR A 1 219 ? -0.786 -35.889 -19.333 1.00 32.28 219 THR A N 1
ATOM 1681 C CA . THR A 1 219 ? -1.345 -36.474 -20.560 1.00 32.28 219 THR A CA 1
ATOM 1682 C C . THR A 1 219 ? -0.277 -36.477 -21.660 1.00 32.28 219 THR A C 1
ATOM 1684 O O . THR A 1 219 ? 0.402 -35.462 -21.816 1.00 32.28 219 THR A O 1
ATOM 1687 N N . PRO A 1 220 ? -0.105 -37.580 -22.414 1.00 44.94 220 PRO A N 1
ATOM 1688 C CA . PRO A 1 220 ? 0.907 -37.678 -23.463 1.00 44.94 220 PRO A CA 1
ATOM 1689 C C . PRO A 1 220 ? 0.406 -37.237 -24.855 1.00 44.94 220 PRO A C 1
ATOM 1691 O O . PRO A 1 220 ? -0.727 -37.527 -25.226 1.00 44.94 220 PRO A O 1
ATOM 1694 N N . ASN A 1 221 ? 1.347 -36.659 -25.614 1.00 39.72 221 ASN A N 1
ATOM 1695 C CA . ASN A 1 221 ? 1.508 -36.594 -27.080 1.00 39.72 221 ASN A CA 1
ATOM 1696 C C . ASN A 1 221 ? 0.586 -35.755 -27.989 1.00 39.72 221 ASN A C 1
ATOM 1698 O O . ASN A 1 221 ? -0.580 -36.075 -28.184 1.00 39.72 221 ASN A O 1
ATOM 1702 N N . ALA A 1 222 ? 1.233 -34.825 -28.710 1.00 32.44 222 ALA A N 1
ATOM 1703 C CA . ALA A 1 222 ? 1.206 -34.599 -30.171 1.00 32.44 222 ALA A CA 1
ATOM 1704 C C . ALA A 1 222 ? 2.261 -33.503 -30.490 1.00 32.44 222 ALA A C 1
ATOM 1706 O O . ALA A 1 222 ? 2.359 -32.567 -29.708 1.00 32.44 222 ALA A O 1
ATOM 1707 N N . ALA A 1 223 ? 3.064 -33.467 -31.554 1.00 37.66 223 ALA A N 1
ATOM 1708 C CA . ALA A 1 223 ? 3.485 -34.416 -32.576 1.00 37.66 223 ALA A CA 1
ATOM 1709 C C . ALA A 1 223 ? 4.705 -33.803 -33.315 1.00 37.66 223 ALA A C 1
ATOM 1711 O O . ALA A 1 223 ? 4.639 -32.653 -33.736 1.00 37.66 223 ALA A O 1
ATOM 1712 N N . ALA A 1 224 ? 5.749 -34.613 -33.488 1.00 38.78 224 ALA A N 1
ATOM 1713 C CA . ALA A 1 224 ? 6.871 -34.560 -34.431 1.00 38.78 224 ALA A CA 1
ATOM 1714 C C . ALA A 1 224 ? 6.860 -33.509 -35.569 1.00 38.78 224 ALA A C 1
ATOM 1716 O O . ALA A 1 224 ? 6.104 -33.604 -36.536 1.00 38.78 224 ALA A O 1
ATOM 1717 N N . GLY A 1 225 ? 7.863 -32.634 -35.524 1.00 31.30 225 GLY A N 1
ATOM 1718 C CA . GLY A 1 225 ? 8.515 -31.941 -36.641 1.00 31.30 225 GLY A CA 1
ATOM 1719 C C . GLY A 1 225 ? 9.969 -31.713 -36.222 1.00 31.30 225 GLY A C 1
ATOM 1720 O O . GLY A 1 225 ? 10.236 -31.687 -35.034 1.00 31.30 225 GLY A O 1
ATOM 1721 N N . THR A 1 226 ? 10.928 -31.605 -37.133 1.00 42.38 226 THR A N 1
ATOM 1722 C CA . THR A 1 226 ? 12.396 -31.670 -36.921 1.00 42.38 226 THR A CA 1
ATOM 1723 C C . THR A 1 226 ? 13.052 -30.732 -35.873 1.00 42.38 226 THR A C 1
ATOM 1725 O O . THR A 1 226 ? 14.266 -30.764 -35.742 1.00 42.38 226 THR A O 1
ATOM 1728 N N . GLU A 1 227 ? 12.284 -29.974 -35.084 1.00 47.62 227 GLU A N 1
ATOM 1729 C CA . GLU A 1 227 ? 12.673 -29.314 -33.817 1.00 47.62 227 GLU A CA 1
ATOM 1730 C C . GLU A 1 227 ? 12.507 -30.233 -32.572 1.00 47.62 227 GLU A C 1
ATOM 1732 O O . GLU A 1 227 ? 13.065 -29.972 -31.502 1.00 47.62 227 GLU A O 1
ATOM 1737 N N . ASP A 1 228 ? 11.759 -31.339 -32.704 1.00 50.16 228 ASP A N 1
ATOM 1738 C CA . ASP A 1 228 ? 11.447 -32.301 -31.630 1.00 50.16 228 ASP A CA 1
ATOM 1739 C C . ASP A 1 228 ? 12.641 -33.197 -31.259 1.00 50.16 228 ASP A C 1
ATOM 1741 O O . ASP A 1 228 ? 12.693 -33.749 -30.161 1.00 50.16 228 ASP A O 1
ATOM 1745 N N . LEU A 1 229 ? 13.608 -33.374 -32.167 1.00 51.22 229 LEU A N 1
ATOM 1746 C CA . LEU A 1 229 ? 14.787 -34.212 -31.922 1.00 51.22 229 LEU A CA 1
ATOM 1747 C C . LEU A 1 229 ? 15.731 -33.558 -30.908 1.00 51.22 229 LEU A C 1
ATOM 1749 O O . LEU A 1 229 ? 16.146 -34.232 -29.966 1.00 51.22 229 LEU A O 1
ATOM 1753 N N . ASP A 1 230 ? 15.977 -32.253 -31.027 1.00 65.25 230 ASP A N 1
ATOM 1754 C CA . ASP A 1 230 ? 16.851 -31.505 -30.112 1.00 65.25 230 ASP A CA 1
ATOM 1755 C C . ASP A 1 230 ? 16.209 -31.378 -28.725 1.00 65.25 230 ASP A C 1
ATOM 1757 O O . ASP A 1 230 ? 16.869 -31.514 -27.692 1.00 65.25 230 ASP A O 1
ATOM 1761 N N . THR A 1 231 ? 14.884 -31.216 -28.673 1.00 72.75 231 THR A N 1
ATOM 1762 C CA . THR A 1 231 ? 14.132 -31.187 -27.412 1.00 72.75 231 THR A CA 1
ATOM 1763 C C . THR A 1 231 ? 14.014 -32.570 -26.765 1.00 72.75 231 THR A C 1
ATOM 1765 O O . THR A 1 231 ? 14.173 -32.680 -25.543 1.00 72.75 231 THR A O 1
ATOM 1768 N N . ALA A 1 232 ? 13.821 -33.642 -27.541 1.00 79.25 232 ALA A N 1
ATOM 1769 C CA . ALA A 1 232 ? 13.825 -35.016 -27.034 1.00 79.25 232 ALA A CA 1
ATOM 1770 C C . ALA A 1 232 ? 15.221 -35.464 -26.567 1.00 79.25 232 ALA A C 1
ATOM 1772 O O . ALA A 1 232 ? 15.354 -36.111 -25.517 1.00 79.25 232 ALA A O 1
ATOM 1773 N N . LEU A 1 233 ? 16.276 -35.089 -27.295 1.00 85.00 233 LEU A N 1
ATOM 1774 C CA . LEU A 1 233 ? 17.662 -35.350 -26.918 1.00 85.00 233 LEU A CA 1
ATOM 1775 C C . LEU A 1 233 ? 18.026 -34.580 -25.647 1.00 85.00 233 LEU A C 1
ATOM 1777 O O . LEU A 1 233 ? 18.522 -35.180 -24.692 1.00 85.00 233 LEU A O 1
ATOM 1781 N N . LEU A 1 234 ? 17.676 -33.294 -25.557 1.00 85.31 234 LEU A N 1
ATOM 1782 C CA . LEU A 1 234 ? 17.878 -32.490 -24.351 1.00 85.31 234 LEU A CA 1
ATOM 1783 C C . LEU A 1 234 ? 17.124 -33.061 -23.139 1.00 85.31 234 LEU A C 1
ATOM 1785 O O . LEU A 1 234 ? 17.662 -33.092 -22.027 1.00 85.31 234 LEU A O 1
ATOM 1789 N N . ALA A 1 235 ? 15.896 -33.552 -23.329 1.00 80.81 235 ALA A N 1
ATOM 1790 C CA . ALA A 1 235 ? 15.140 -34.227 -22.276 1.00 80.81 235 ALA A CA 1
ATOM 1791 C C . ALA A 1 235 ? 15.843 -35.514 -21.807 1.00 80.81 235 ALA A C 1
ATOM 1793 O O . ALA A 1 235 ? 15.971 -35.749 -20.599 1.00 80.81 235 ALA A O 1
ATOM 1794 N N . THR A 1 236 ? 16.375 -36.301 -22.745 1.00 89.56 236 THR A N 1
ATOM 1795 C CA . THR A 1 236 ? 17.153 -37.517 -22.461 1.00 89.56 236 THR A CA 1
ATOM 1796 C C . THR A 1 236 ? 18.436 -37.187 -21.693 1.00 89.56 236 THR A C 1
ATOM 1798 O O . THR A 1 236 ? 18.719 -37.792 -20.656 1.00 89.56 236 THR A O 1
ATOM 1801 N N . LEU A 1 237 ? 19.172 -36.161 -22.123 1.00 91.25 237 LEU A N 1
ATOM 1802 C CA . LEU A 1 237 ? 20.385 -35.672 -21.465 1.00 91.25 237 LEU A CA 1
ATOM 1803 C C . LEU A 1 237 ? 20.106 -35.171 -20.040 1.00 91.25 237 LEU A C 1
ATOM 1805 O O . LEU A 1 237 ? 20.848 -35.494 -19.108 1.00 91.25 237 LEU A O 1
ATOM 1809 N N . LYS A 1 238 ? 18.997 -34.449 -19.823 1.00 87.19 238 LYS A N 1
ATOM 1810 C CA . LYS A 1 238 ? 18.562 -34.016 -18.483 1.00 87.19 238 LYS A CA 1
ATOM 1811 C C . LYS A 1 238 ? 18.225 -35.203 -17.575 1.00 87.19 238 LYS A C 1
ATOM 1813 O O . LYS A 1 238 ? 18.590 -35.178 -16.395 1.00 87.19 238 LYS A O 1
ATOM 1818 N N . ALA A 1 239 ? 17.587 -36.248 -18.105 1.00 88.69 239 ALA A N 1
ATOM 1819 C CA . ALA A 1 239 ? 17.284 -37.466 -17.354 1.00 88.69 239 ALA A CA 1
ATOM 1820 C C . ALA A 1 239 ? 18.560 -38.232 -16.957 1.00 88.69 239 ALA A C 1
ATOM 1822 O O . ALA A 1 239 ? 18.705 -38.633 -15.798 1.00 88.69 239 ALA A O 1
ATOM 1823 N N . VAL A 1 240 ? 19.522 -38.367 -17.878 1.00 92.81 240 VAL A N 1
ATOM 1824 C CA . VAL A 1 240 ? 20.834 -38.978 -17.602 1.00 92.81 240 VAL A CA 1
ATOM 1825 C C . VAL A 1 240 ? 21.598 -38.178 -16.548 1.00 92.81 240 VAL A C 1
ATOM 1827 O O . VAL A 1 240 ? 22.099 -38.759 -15.585 1.00 92.81 240 VAL A O 1
ATOM 1830 N N . ARG A 1 241 ? 21.624 -36.845 -16.665 1.00 96.00 241 ARG A N 1
ATOM 1831 C CA . ARG A 1 241 ? 22.259 -35.960 -15.682 1.00 96.00 241 ARG A CA 1
ATOM 1832 C C . ARG A 1 241 ? 21.677 -36.153 -14.284 1.00 96.00 241 ARG A C 1
ATOM 1834 O O . ARG A 1 241 ? 22.429 -36.261 -13.321 1.00 96.00 241 ARG A O 1
ATOM 1841 N N . LEU A 1 242 ? 20.351 -36.222 -14.169 1.00 79.50 242 LEU A N 1
ATOM 1842 C CA . LEU A 1 242 ? 19.674 -36.423 -12.888 1.00 79.50 242 LEU A CA 1
ATOM 1843 C C . LEU A 1 242 ? 19.993 -37.795 -12.276 1.00 79.50 242 LEU A C 1
ATOM 1845 O O . LEU A 1 242 ? 20.179 -37.892 -11.063 1.00 79.50 242 LEU A O 1
ATOM 1849 N N . ARG A 1 243 ? 20.083 -38.846 -13.098 1.00 94.94 243 ARG A N 1
ATOM 1850 C CA . ARG A 1 243 ? 20.491 -40.182 -12.645 1.00 94.94 243 ARG A CA 1
ATOM 1851 C C . ARG A 1 243 ? 21.923 -40.175 -12.099 1.00 94.94 243 ARG A C 1
ATOM 1853 O O . ARG A 1 243 ? 22.128 -40.602 -10.967 1.00 94.94 243 ARG A O 1
ATOM 1860 N N . LEU A 1 244 ? 22.878 -39.614 -12.844 1.00 89.44 244 LEU A N 1
ATOM 1861 C CA . LEU A 1 244 ? 24.285 -39.511 -12.423 1.00 89.44 244 LEU A CA 1
ATOM 1862 C C . LEU A 1 244 ? 24.459 -38.656 -11.158 1.00 89.44 244 LEU A C 1
ATOM 1864 O O . LEU A 1 244 ? 25.265 -38.979 -10.289 1.00 89.44 244 LEU A O 1
ATOM 1868 N N . ALA A 1 245 ? 23.680 -37.582 -11.036 1.00 89.50 245 ALA A N 1
ATOM 1869 C CA . ALA A 1 245 ? 23.666 -36.714 -9.863 1.00 89.50 245 ALA A CA 1
ATOM 1870 C C . ALA A 1 245 ? 23.208 -37.461 -8.601 1.00 89.50 245 ALA A C 1
ATOM 1872 O O . ALA A 1 245 ? 23.818 -37.325 -7.542 1.00 89.50 245 ALA A O 1
ATOM 1873 N N . ARG A 1 246 ? 22.174 -38.307 -8.730 1.00 85.88 246 ARG A N 1
ATOM 1874 C CA . ARG A 1 246 ? 21.683 -39.170 -7.644 1.00 85.88 246 ARG A CA 1
ATOM 1875 C C . ARG A 1 246 ? 22.700 -40.236 -7.252 1.00 85.88 246 ARG A C 1
ATOM 1877 O O . ARG A 1 246 ? 22.942 -40.409 -6.064 1.00 85.88 246 ARG A O 1
ATOM 1884 N N . GLU A 1 247 ? 23.311 -40.906 -8.230 1.00 91.62 247 GLU A N 1
ATOM 1885 C CA . GLU A 1 247 ? 24.357 -41.914 -7.991 1.00 91.62 247 GLU A CA 1
ATOM 1886 C C . GLU A 1 247 ? 25.557 -41.325 -7.235 1.00 91.62 247 GLU A C 1
ATOM 1888 O O . GLU A 1 247 ? 26.145 -41.991 -6.389 1.00 91.62 247 GLU A O 1
ATOM 1893 N N . ARG A 1 248 ? 25.896 -40.060 -7.506 1.00 92.69 248 ARG A N 1
ATOM 1894 C CA . ARG A 1 248 ? 27.042 -39.368 -6.899 1.00 92.69 248 ARG A CA 1
ATOM 1895 C C . ARG A 1 248 ? 26.690 -38.485 -5.700 1.00 92.69 248 ARG A C 1
ATOM 1897 O O . ARG A 1 248 ? 27.585 -37.847 -5.163 1.00 92.69 248 ARG A O 1
ATOM 1904 N N . GLN A 1 249 ? 25.420 -38.428 -5.294 1.00 83.69 249 GLN A N 1
ATOM 1905 C CA . GLN A 1 249 ? 24.920 -37.562 -4.215 1.00 83.69 249 GLN A CA 1
ATOM 1906 C C . GLN A 1 249 ? 25.319 -36.079 -4.355 1.00 83.69 249 GLN A C 1
ATOM 1908 O O . GLN A 1 249 ? 25.577 -35.393 -3.368 1.00 83.69 249 GLN A O 1
ATOM 1913 N N . VAL A 1 250 ? 25.346 -35.561 -5.585 1.00 80.25 250 VAL A N 1
ATOM 1914 C CA . VAL A 1 250 ? 25.668 -34.152 -5.875 1.00 80.25 250 VAL A CA 1
ATOM 1915 C C . VAL A 1 250 ? 24.514 -33.464 -6.611 1.00 80.25 250 VAL A C 1
ATOM 1917 O O . VAL A 1 250 ? 23.742 -34.135 -7.297 1.00 80.25 250 VAL A O 1
ATOM 1920 N N . PRO A 1 251 ? 24.367 -32.128 -6.518 1.00 70.44 251 PRO A N 1
ATOM 1921 C CA . PRO A 1 251 ? 23.387 -31.393 -7.316 1.00 70.44 251 PRO A CA 1
ATOM 1922 C C . PRO A 1 251 ? 23.601 -31.586 -8.826 1.00 70.44 251 PRO A C 1
ATOM 1924 O O . PRO A 1 251 ? 24.730 -31.603 -9.309 1.00 70.44 251 PRO A O 1
ATOM 1927 N N . ALA A 1 252 ? 22.517 -31.681 -9.603 1.00 75.31 252 ALA A N 1
ATOM 1928 C CA . ALA A 1 252 ? 22.587 -32.060 -1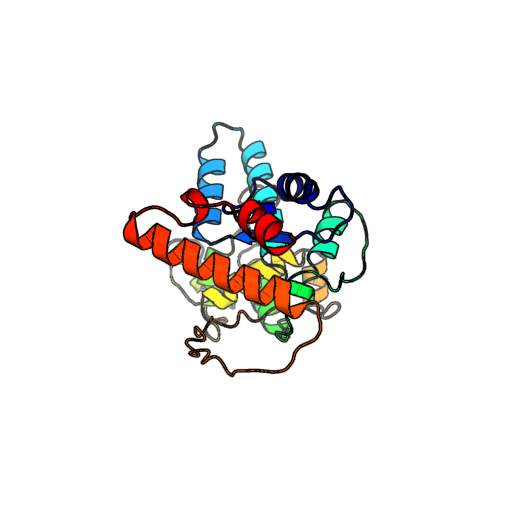1.020 1.00 75.31 252 ALA A CA 1
ATOM 1929 C C . ALA A 1 252 ? 23.452 -31.133 -11.890 1.00 75.31 252 ALA A C 1
ATOM 1931 O O . ALA A 1 252 ? 24.147 -31.616 -12.782 1.00 75.31 252 ALA A O 1
ATOM 1932 N N . PHE A 1 253 ? 23.464 -29.828 -11.607 1.00 80.25 253 PHE A N 1
ATOM 1933 C CA . PHE A 1 253 ? 24.268 -28.854 -12.353 1.00 80.25 253 PHE A CA 1
ATOM 1934 C C . PHE A 1 253 ? 25.786 -29.067 -12.204 1.00 80.25 253 PHE A C 1
ATOM 1936 O O . PHE A 1 253 ? 26.541 -28.579 -13.040 1.00 80.25 253 PHE A O 1
ATOM 1943 N N . VAL A 1 254 ? 26.230 -29.805 -11.174 1.00 85.50 254 VAL A N 1
ATOM 1944 C CA . VAL A 1 254 ? 27.641 -30.171 -10.959 1.00 85.50 254 VAL A CA 1
ATOM 1945 C C . VAL A 1 254 ? 28.094 -31.253 -11.945 1.00 85.50 254 VAL A C 1
ATOM 1947 O O . VAL A 1 254 ? 29.267 -31.296 -12.297 1.00 85.50 254 VAL A O 1
ATOM 1950 N N . ILE A 1 255 ? 27.179 -32.110 -12.420 1.00 92.12 255 ILE A N 1
ATOM 1951 C CA . ILE A 1 255 ? 27.491 -33.116 -13.448 1.00 92.12 255 ILE A CA 1
ATOM 1952 C C . ILE A 1 255 ? 27.714 -32.428 -14.799 1.00 92.12 255 ILE A C 1
ATOM 1954 O O . ILE A 1 255 ? 28.753 -32.618 -15.416 1.00 92.12 255 ILE A O 1
ATOM 1958 N N . PHE A 1 256 ? 26.747 -31.615 -15.235 1.00 88.19 256 PHE A N 1
ATOM 1959 C CA . PHE A 1 256 ? 26.853 -30.740 -16.404 1.00 88.19 256 PHE A CA 1
ATOM 1960 C C . PHE A 1 256 ? 25.910 -29.546 -16.247 1.00 88.19 256 PHE A C 1
ATOM 1962 O O . PHE A 1 256 ? 24.775 -29.696 -15.783 1.00 88.19 256 PHE A O 1
ATOM 1969 N N . SER A 1 257 ? 26.352 -28.365 -16.683 1.00 84.38 257 SER A N 1
ATOM 1970 C CA . SER A 1 257 ? 25.501 -27.173 -16.725 1.00 84.38 257 SER A CA 1
ATOM 1971 C C . SER A 1 257 ? 24.388 -27.318 -17.770 1.00 84.38 257 SER A C 1
ATOM 1973 O O . SER A 1 257 ? 24.532 -28.070 -18.735 1.00 84.38 257 SER A O 1
ATOM 1975 N N . ASP A 1 258 ? 23.288 -26.576 -17.614 1.00 76.62 258 ASP A N 1
ATOM 1976 C CA . ASP A 1 258 ? 22.214 -26.547 -18.621 1.00 76.62 258 ASP A CA 1
ATOM 1977 C C . ASP A 1 258 ? 22.742 -26.112 -19.994 1.00 76.62 258 ASP A C 1
ATOM 1979 O O . ASP A 1 258 ? 22.386 -26.717 -20.998 1.00 76.62 258 ASP A O 1
ATOM 1983 N N . ARG A 1 259 ? 23.676 -25.152 -20.030 1.00 74.19 259 ARG A N 1
ATOM 1984 C CA . ARG A 1 259 ? 24.339 -24.701 -21.261 1.00 74.19 259 ARG A CA 1
ATOM 1985 C C . ARG A 1 259 ? 25.084 -25.830 -21.974 1.00 74.19 259 ARG A C 1
ATOM 1987 O O . ARG A 1 259 ? 25.035 -25.909 -23.192 1.00 74.19 259 ARG A O 1
ATOM 1994 N N . THR A 1 260 ? 25.759 -26.699 -21.225 1.00 84.69 260 THR A N 1
ATOM 1995 C CA . THR A 1 260 ? 26.491 -27.839 -21.795 1.00 84.69 260 THR A CA 1
ATOM 1996 C C . THR A 1 260 ? 25.542 -28.885 -22.369 1.00 84.69 260 THR A C 1
ATOM 1998 O O . THR A 1 260 ? 25.828 -29.443 -23.416 1.00 84.69 260 THR A O 1
ATOM 2001 N N . LEU A 1 261 ? 24.404 -29.138 -21.713 1.00 85.25 261 LEU A N 1
ATOM 2002 C CA . LEU A 1 261 ? 23.414 -30.076 -22.246 1.00 85.25 261 LEU A CA 1
ATOM 2003 C C . LEU A 1 261 ? 22.725 -29.545 -23.506 1.00 85.25 261 LEU A C 1
ATOM 2005 O O . LEU A 1 261 ? 22.378 -30.340 -24.368 1.00 85.25 261 LEU A O 1
ATOM 2009 N N . ILE A 1 262 ? 22.529 -28.227 -23.595 1.00 80.38 262 ILE A N 1
ATOM 2010 C CA . ILE A 1 262 ? 21.976 -27.566 -24.783 1.00 80.38 262 ILE A CA 1
ATOM 2011 C C . ILE A 1 262 ? 22.979 -27.650 -25.945 1.00 80.38 262 ILE A C 1
ATOM 2013 O O . ILE A 1 262 ? 22.619 -28.164 -26.992 1.00 80.38 262 ILE A O 1
ATOM 2017 N N . ASP A 1 263 ? 24.256 -27.303 -25.734 1.00 82.56 263 ASP A N 1
ATOM 2018 C CA . ASP A 1 263 ? 25.309 -27.441 -26.766 1.00 82.56 263 ASP A CA 1
ATOM 2019 C C . ASP A 1 263 ? 25.523 -28.903 -27.212 1.00 82.56 263 ASP A C 1
ATOM 2021 O O . ASP A 1 263 ? 25.868 -29.151 -28.360 1.00 82.56 263 ASP A O 1
ATOM 2025 N N . MET A 1 264 ? 25.293 -29.888 -26.333 1.00 86.94 264 MET A N 1
ATOM 2026 C CA . MET A 1 264 ? 25.307 -31.317 -26.691 1.00 86.94 264 MET A CA 1
ATOM 2027 C C . MET A 1 264 ? 24.069 -31.770 -27.473 1.00 86.94 264 MET A C 1
ATOM 2029 O O . MET A 1 264 ? 24.134 -32.803 -28.127 1.00 86.94 264 MET A O 1
ATOM 2033 N N . ALA A 1 265 ? 22.942 -31.070 -27.337 1.00 85.50 265 ALA A N 1
ATOM 2034 C CA . ALA A 1 265 ? 21.708 -31.383 -28.052 1.00 85.50 265 ALA A CA 1
ATOM 2035 C C . ALA A 1 265 ? 21.646 -30.704 -29.430 1.00 85.50 265 ALA A C 1
ATOM 2037 O O . ALA A 1 265 ? 20.934 -31.187 -30.294 1.00 85.50 265 ALA A O 1
ATOM 2038 N N . GLU A 1 266 ? 22.399 -29.616 -29.620 1.00 81.00 266 GLU A N 1
ATOM 2039 C CA . GLU A 1 266 ? 22.504 -28.846 -30.869 1.00 81.00 266 GLU A CA 1
ATOM 2040 C C . GLU A 1 266 ? 23.592 -29.378 -31.838 1.00 81.00 266 GLU A C 1
ATOM 2042 O O . GLU A 1 266 ? 23.807 -28.788 -32.899 1.00 81.00 266 GLU A O 1
ATOM 2047 N N . ARG A 1 267 ? 24.310 -30.459 -31.486 1.00 66.25 267 ARG A N 1
ATOM 2048 C CA . ARG A 1 267 ? 25.409 -31.067 -32.267 1.00 66.25 267 ARG A CA 1
ATOM 2049 C C . ARG A 1 267 ? 25.134 -32.521 -32.618 1.00 66.25 267 ARG A C 1
ATOM 2051 O O . ARG A 1 267 ? 25.540 -32.919 -33.733 1.00 66.25 267 ARG A O 1
#

Sequence (267 aa):
VFHTDLPGSLEAYYQEIGRAGRDGRAAEAHMLFGLGDIRMRRLFIDDEDAPAEHKRRAHGRLDTLIGYCETAQCRRQILLGYFGESAMPCGNCDNCLDQTPHADGEGEARIVFAAIAQTGERFGAGHIVGVLLGHETEKVLARNHHRLASFGTGVAHKKDVWQSLIRQLVAGGFLTLDSGGHGGLAIAEKGRELARGEVPFQYRVEARNRAARGKTRPTPNAAAGTEDLDTALLATLKAVRLRLARERQVPAFVIFSDRTLIDMAER

Foldseek 3Di:
DEAAAQDQALVRVVVVCVVFCPVVDDDDYYYDDDPVRLVVQLVCLVPDPDPLLSSLVSVQRSLLSLLLVLALAASVQSSLVVVVHHDDRDCPDPSNVDPQDWDFCLVVLLLLQLLCVQLPQQADQVVSLCQQCQNPDPVCVVSVSNVRPSGVVNVVDDSVQSVSVVSNCCSVQQWDQDPVRRRGIDGGPVVVCSNVVNDTDTHRDPPPCPPPPPPPDDDDDDDDDPVVQLVVQLVVLQVVLVVVCVVVVHPSVVSPNSVRSSVVSVD